Protein AF-A0A2R6DWE6-F1 (afdb_monomer)

Nearest PDB structures (foldseek):
  7tys-assembly1_A  TM=3.799E-01  e=8.913E-01  Rattus norvegicus
  7u6y-assembly1_A  TM=3.172E-01  e=3.940E+00  Rattus norvegicus

Structure (mmCIF, N/CA/C/O backbone):
data_AF-A0A2R6DWE6-F1
#
_entry.id   AF-A0A2R6DWE6-F1
#
loop_
_atom_site.group_PDB
_atom_site.id
_atom_site.type_symbol
_atom_site.label_atom_id
_atom_site.label_alt_id
_atom_site.label_comp_id
_atom_site.label_asym_id
_atom_site.label_entity_id
_atom_site.label_seq_id
_atom_site.pdbx_PDB_ins_code
_atom_site.Cartn_x
_atom_site.Cartn_y
_atom_site.Cartn_z
_atom_site.occupancy
_atom_site.B_iso_or_equiv
_atom_site.auth_seq_id
_atom_site.auth_comp_id
_atom_site.auth_asym_id
_atom_site.auth_atom_id
_atom_site.pdbx_PDB_model_num
ATOM 1 N N . THR A 1 1 ? -7.053 -36.042 -5.939 1.00 39.88 1 THR A N 1
ATOM 2 C CA . THR A 1 1 ? -6.320 -34.959 -5.260 1.00 39.88 1 THR A CA 1
ATOM 3 C C . THR A 1 1 ? -4.844 -35.159 -5.518 1.00 39.88 1 THR A C 1
ATOM 5 O O . THR A 1 1 ? -4.339 -36.199 -5.103 1.00 39.88 1 THR A O 1
ATOM 8 N N . PRO A 1 2 ? -4.164 -34.283 -6.272 1.00 34.22 2 PRO A N 1
ATOM 9 C CA . PRO A 1 2 ? -2.718 -34.375 -6.419 1.00 34.22 2 PRO A CA 1
ATOM 10 C C . PRO A 1 2 ? -2.081 -34.089 -5.057 1.00 34.22 2 PRO A C 1
ATOM 12 O O . PRO A 1 2 ? -2.400 -33.093 -4.412 1.00 34.22 2 PRO A O 1
ATOM 15 N N . THR A 1 3 ? -1.233 -34.997 -4.588 1.00 32.50 3 THR A N 1
ATOM 16 C CA . THR A 1 3 ? -0.433 -34.812 -3.377 1.00 32.50 3 THR A CA 1
ATOM 17 C C . THR A 1 3 ? 0.565 -33.682 -3.618 1.00 32.50 3 THR A C 1
ATOM 19 O O . THR A 1 3 ? 1.371 -33.773 -4.543 1.00 32.50 3 THR A O 1
ATOM 22 N N . ALA A 1 4 ? 0.510 -32.628 -2.798 1.00 37.56 4 ALA A N 1
ATOM 23 C CA . ALA A 1 4 ? 1.496 -31.554 -2.817 1.00 37.56 4 ALA A CA 1
ATOM 24 C C . ALA A 1 4 ? 2.905 -32.143 -2.638 1.00 37.56 4 ALA A C 1
ATOM 26 O O . ALA A 1 4 ? 3.153 -32.922 -1.714 1.00 37.56 4 ALA A O 1
ATOM 27 N N . ALA A 1 5 ? 3.816 -31.806 -3.551 1.00 39.75 5 ALA A N 1
ATOM 28 C CA . ALA A 1 5 ? 5.214 -32.193 -3.433 1.00 39.75 5 ALA A CA 1
ATOM 29 C C . ALA A 1 5 ? 5.822 -31.576 -2.153 1.00 39.75 5 ALA A C 1
ATOM 31 O O . ALA A 1 5 ? 5.451 -30.455 -1.799 1.00 39.75 5 ALA A O 1
ATOM 32 N N . PRO A 1 6 ? 6.751 -32.262 -1.460 1.00 41.19 6 PRO A N 1
ATOM 33 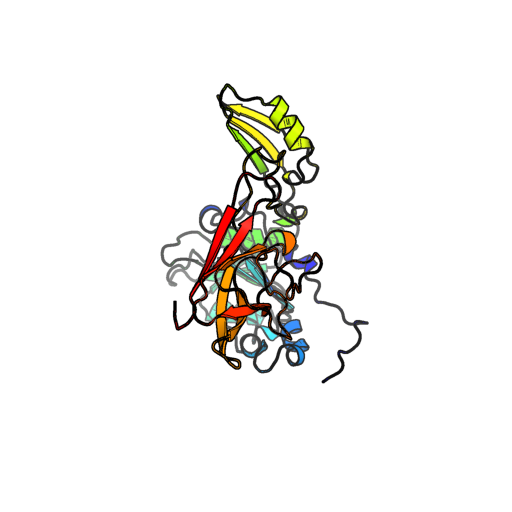C CA . PRO A 1 6 ? 7.335 -31.743 -0.228 1.00 41.19 6 PRO A CA 1
ATOM 34 C C . PRO A 1 6 ? 8.093 -30.427 -0.481 1.00 41.19 6 PRO A C 1
ATOM 36 O O . PRO A 1 6 ? 8.739 -30.295 -1.528 1.00 41.19 6 PRO A O 1
ATOM 39 N N . PRO A 1 7 ? 8.069 -29.476 0.470 1.00 43.78 7 PRO A N 1
ATOM 40 C CA . PRO A 1 7 ? 8.853 -28.253 0.398 1.00 43.78 7 PRO A CA 1
ATOM 41 C C . PRO A 1 7 ? 10.313 -28.591 0.723 1.00 43.78 7 PRO A C 1
ATOM 43 O O . PRO A 1 7 ? 10.716 -28.651 1.880 1.00 43.78 7 PRO A O 1
ATOM 46 N N . GLY A 1 8 ? 11.104 -28.879 -0.302 1.00 45.34 8 GLY A N 1
ATOM 47 C CA . GLY A 1 8 ? 12.536 -29.118 -0.161 1.00 45.34 8 GLY A CA 1
ATOM 48 C C . GLY A 1 8 ? 13.227 -29.031 -1.515 1.00 45.34 8 GLY A C 1
ATOM 49 O O . GLY A 1 8 ? 12.831 -29.725 -2.447 1.00 45.34 8 GLY A O 1
ATOM 50 N N . ASP A 1 9 ? 14.238 -28.166 -1.598 1.00 43.12 9 ASP A N 1
ATOM 51 C CA . ASP A 1 9 ? 15.227 -28.019 -2.681 1.00 43.12 9 ASP A CA 1
ATOM 52 C C . ASP A 1 9 ? 14.868 -27.222 -3.948 1.00 43.12 9 ASP A C 1
ATOM 54 O O . ASP A 1 9 ? 15.446 -27.472 -5.006 1.00 43.12 9 ASP A O 1
ATOM 58 N N . ARG A 1 10 ? 14.002 -26.200 -3.890 1.00 49.66 10 ARG A N 1
ATOM 59 C CA . ARG A 1 10 ? 13.892 -25.241 -5.015 1.00 49.66 10 ARG A CA 1
ATOM 60 C C . ARG A 1 10 ? 14.090 -23.801 -4.545 1.00 49.66 10 ARG A C 1
ATOM 62 O O . ARG A 1 10 ? 13.408 -23.415 -3.596 1.00 49.66 10 ARG A O 1
ATOM 69 N N . PRO A 1 11 ? 14.997 -23.013 -5.159 1.00 45.50 11 PRO A N 1
ATOM 70 C CA . PRO A 1 11 ? 15.186 -21.625 -4.766 1.00 45.50 11 PRO A CA 1
ATOM 71 C C . PRO A 1 11 ? 13.893 -20.855 -5.053 1.00 45.50 11 PRO A C 1
ATOM 73 O O . PRO A 1 11 ? 13.463 -20.737 -6.201 1.00 45.50 11 PRO A O 1
ATOM 76 N N . ALA A 1 12 ? 13.242 -20.367 -3.999 1.00 53.69 12 ALA A N 1
ATOM 77 C CA . ALA A 1 12 ? 12.253 -19.308 -4.135 1.00 53.69 12 ALA A CA 1
ATOM 78 C C . ALA A 1 12 ? 12.929 -18.116 -4.830 1.00 53.69 12 ALA A C 1
ATOM 80 O O . ALA A 1 12 ? 14.111 -17.866 -4.578 1.00 53.69 12 ALA A O 1
ATOM 81 N N . THR A 1 13 ? 12.217 -17.401 -5.705 1.00 56.28 13 THR A N 1
ATOM 82 C CA . THR A 1 13 ? 12.712 -16.108 -6.178 1.00 56.28 13 THR A CA 1
ATOM 83 C C . THR A 1 13 ? 12.882 -15.269 -4.934 1.00 56.28 13 THR A C 1
ATOM 85 O O . THR A 1 13 ? 11.936 -15.091 -4.163 1.00 56.28 13 THR A O 1
ATOM 88 N N . ASP A 1 14 ? 14.110 -14.827 -4.706 1.00 59.41 14 ASP A N 1
ATOM 89 C CA . ASP A 1 14 ? 14.437 -14.030 -3.547 1.00 59.41 14 ASP A CA 1
ATOM 90 C C . ASP A 1 14 ? 13.765 -12.662 -3.687 1.00 59.41 14 ASP A C 1
ATOM 92 O O . ASP A 1 14 ? 14.285 -11.748 -4.330 1.00 59.41 14 ASP A O 1
ATOM 96 N N . LEU A 1 15 ? 12.569 -12.541 -3.103 1.00 59.97 15 LEU A N 1
ATOM 97 C CA . LEU A 1 15 ? 11.824 -11.291 -3.100 1.00 59.97 15 LEU A CA 1
ATOM 98 C C . LEU A 1 15 ? 12.484 -10.213 -2.219 1.00 59.97 15 LEU A C 1
ATOM 100 O O . LEU A 1 15 ? 12.084 -9.050 -2.274 1.00 59.97 15 LEU A O 1
ATOM 104 N N . SER A 1 16 ? 13.510 -10.552 -1.427 1.00 60.88 16 SER A N 1
ATOM 105 C CA . SER A 1 16 ? 14.158 -9.594 -0.523 1.00 60.88 16 SER A CA 1
ATOM 106 C C . SER A 1 16 ? 14.918 -8.491 -1.273 1.00 60.88 16 SER A C 1
ATOM 108 O O . SER A 1 16 ? 14.913 -7.334 -0.840 1.00 60.88 16 SER A O 1
ATOM 110 N N . GLY A 1 17 ? 15.461 -8.800 -2.459 1.00 70.75 17 GLY A N 1
ATOM 111 C CA . GLY A 1 17 ? 16.183 -7.850 -3.316 1.00 70.75 17 GLY A CA 1
ATOM 112 C C . GLY A 1 17 ? 15.304 -6.793 -4.001 1.00 70.75 17 GLY A C 1
ATOM 113 O O . GLY A 1 17 ? 15.817 -5.851 -4.602 1.00 70.75 17 GLY A O 1
ATOM 114 N N . PHE A 1 18 ? 13.975 -6.903 -3.909 1.00 80.62 18 PHE A N 1
ATOM 115 C CA . PHE A 1 18 ? 13.036 -6.004 -4.591 1.00 80.62 18 PHE A CA 1
ATOM 116 C C . PHE A 1 18 ? 13.046 -4.609 -3.966 1.00 80.62 18 PHE A C 1
ATOM 118 O O . PHE A 1 18 ? 12.917 -3.605 -4.666 1.00 80.62 18 PHE A O 1
ATOM 125 N N . SER A 1 19 ? 13.251 -4.549 -2.647 1.00 84.00 19 SER A N 1
ATOM 126 C CA . SER A 1 19 ? 13.372 -3.295 -1.900 1.00 84.00 19 SER A CA 1
ATOM 127 C C . SER A 1 19 ? 14.571 -2.451 -2.348 1.00 84.00 19 SER A C 1
ATOM 129 O O . SER A 1 19 ? 14.539 -1.229 -2.212 1.00 84.00 19 SER A O 1
ATOM 131 N N . GLU A 1 20 ? 15.593 -3.070 -2.952 1.00 90.88 20 GLU A N 1
ATOM 132 C CA . GLU A 1 20 ? 16.772 -2.365 -3.457 1.00 90.88 20 GLU A CA 1
ATOM 133 C C . GLU A 1 20 ? 16.444 -1.414 -4.603 1.00 90.88 20 GLU A C 1
ATOM 135 O O . GLU A 1 20 ? 17.118 -0.404 -4.763 1.00 90.88 20 GLU A O 1
ATOM 140 N N . TRP A 1 21 ? 15.412 -1.717 -5.391 1.00 94.44 21 TRP A N 1
ATOM 141 C CA . TRP A 1 21 ? 14.968 -0.882 -6.506 1.00 94.44 21 TRP A CA 1
ATOM 142 C C . TRP A 1 21 ? 14.131 0.317 -6.079 1.00 94.44 21 TRP A C 1
ATOM 144 O O . TRP A 1 21 ? 13.892 1.211 -6.888 1.00 94.44 21 TRP A O 1
ATOM 154 N N . LEU A 1 22 ? 13.644 0.330 -4.840 1.00 93.56 22 LEU A N 1
ATOM 155 C CA . LEU A 1 22 ? 12.718 1.344 -4.363 1.00 93.56 22 LEU A CA 1
ATOM 156 C C . LEU A 1 22 ? 13.519 2.536 -3.821 1.00 93.56 22 LEU A C 1
ATOM 158 O O . LEU A 1 22 ? 14.119 2.408 -2.754 1.00 93.56 22 LEU A O 1
ATOM 162 N N . PRO A 1 23 ? 13.556 3.700 -4.496 1.00 94.94 23 PRO A N 1
ATOM 163 C CA . PRO A 1 23 ? 14.207 4.890 -3.952 1.00 94.94 23 PRO A CA 1
ATOM 164 C C . PRO A 1 23 ? 13.432 5.454 -2.762 1.00 94.94 23 PRO A C 1
ATOM 166 O O . PRO A 1 23 ? 12.217 5.262 -2.663 1.00 94.94 23 PRO A O 1
ATOM 169 N N . ALA A 1 24 ? 14.097 6.211 -1.890 1.00 92.00 24 ALA A N 1
ATOM 170 C CA . ALA A 1 24 ? 13.409 6.979 -0.857 1.00 92.00 24 ALA A CA 1
ATOM 171 C C . ALA A 1 24 ? 12.272 7.836 -1.468 1.00 92.00 24 ALA A C 1
ATOM 173 O O . ALA A 1 24 ? 12.472 8.455 -2.519 1.00 92.00 24 ALA A O 1
ATOM 174 N N . PRO A 1 25 ? 11.086 7.931 -0.829 1.00 90.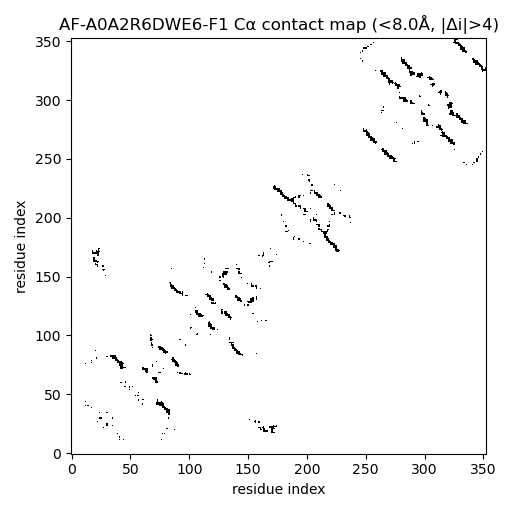25 25 PRO A N 1
ATOM 175 C CA . PRO A 1 25 ? 9.953 8.702 -1.354 1.00 90.25 25 PRO A CA 1
ATOM 176 C C . PRO A 1 25 ? 10.288 10.158 -1.706 1.00 90.25 25 PRO A C 1
ATOM 178 O O . PRO A 1 25 ? 9.743 10.709 -2.657 1.00 90.25 25 PRO A O 1
ATOM 181 N N . SER A 1 26 ? 11.210 10.769 -0.958 1.00 89.19 26 SER A N 1
ATOM 182 C CA . SER A 1 26 ? 11.694 12.139 -1.160 1.00 89.19 26 SER A CA 1
ATOM 183 C C . SER A 1 26 ? 12.508 12.333 -2.443 1.00 89.19 26 SER A C 1
ATOM 185 O O . SER A 1 26 ? 12.612 13.462 -2.917 1.00 89.19 26 SER A O 1
ATOM 187 N N . ALA A 1 27 ? 13.069 11.264 -3.014 1.00 92.44 27 ALA A N 1
ATOM 188 C CA . ALA A 1 27 ? 13.854 11.313 -4.247 1.00 92.44 27 ALA A CA 1
ATOM 189 C C . ALA A 1 27 ? 12.982 11.326 -5.516 1.00 92.44 27 ALA A C 1
ATOM 191 O O . ALA A 1 27 ? 13.499 11.513 -6.615 1.00 92.44 27 ALA A O 1
ATOM 192 N N . VAL A 1 28 ? 11.665 11.132 -5.386 1.00 91.06 28 VAL A N 1
ATOM 193 C CA . VAL A 1 28 ? 10.735 11.046 -6.516 1.00 91.06 28 VAL A CA 1
ATOM 194 C C . VAL A 1 28 ? 9.732 12.196 -6.444 1.00 91.06 28 VAL A C 1
ATOM 196 O O . VAL A 1 28 ? 8.800 12.194 -5.645 1.00 91.06 28 VAL A O 1
ATOM 199 N N . GLU A 1 29 ? 9.904 13.188 -7.316 1.00 88.38 29 GLU A N 1
ATOM 200 C CA . GLU A 1 29 ? 9.225 14.491 -7.213 1.00 88.38 29 GLU A CA 1
ATOM 201 C C . GLU A 1 29 ? 7.689 14.450 -7.296 1.00 88.38 29 GLU A C 1
ATOM 203 O O . GLU A 1 29 ? 7.022 15.341 -6.780 1.00 88.38 29 GLU A O 1
ATOM 208 N N . PHE A 1 30 ? 7.117 13.414 -7.913 1.00 85.06 30 PHE A N 1
ATOM 209 C CA . PHE A 1 30 ? 5.667 13.252 -8.077 1.00 85.06 30 PHE A CA 1
ATOM 210 C C . PHE A 1 30 ? 5.009 12.421 -6.965 1.00 85.06 30 PHE A C 1
ATOM 212 O O . PHE A 1 30 ? 3.784 12.285 -6.930 1.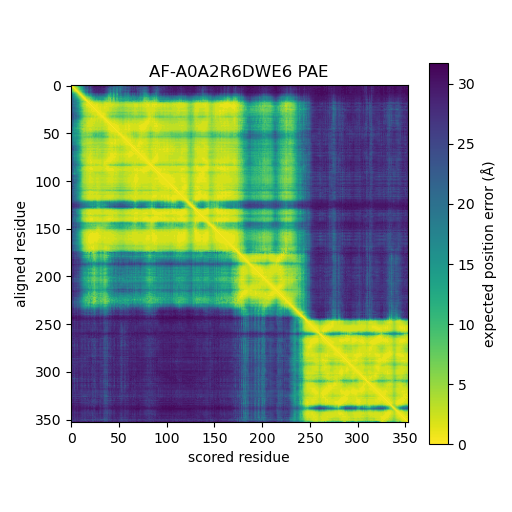00 85.06 30 PHE A O 1
ATOM 219 N N . VAL A 1 31 ? 5.788 11.862 -6.036 1.00 87.12 31 VAL A N 1
ATOM 220 C CA . VAL A 1 31 ? 5.256 11.089 -4.902 1.00 87.12 31 VAL A CA 1
ATOM 221 C C . VAL A 1 31 ? 4.358 11.908 -3.971 1.00 87.12 31 VAL A C 1
ATOM 223 O O . VAL A 1 31 ? 3.342 11.356 -3.553 1.00 87.12 31 VAL A O 1
ATOM 226 N N . PRO A 1 32 ? 4.634 13.191 -3.654 1.00 83.69 32 PRO A N 1
ATOM 227 C CA . PRO A 1 32 ? 3.741 13.984 -2.807 1.00 83.69 32 PRO A CA 1
ATOM 228 C C . PRO A 1 32 ? 2.294 14.053 -3.318 1.00 83.69 32 PRO A C 1
ATOM 230 O O . PRO A 1 32 ? 1.371 14.141 -2.515 1.00 83.69 32 PRO A O 1
ATOM 233 N N . GLU A 1 33 ? 2.091 13.980 -4.636 1.00 77.19 33 GLU A N 1
ATOM 234 C CA . GLU A 1 33 ? 0.763 14.014 -5.261 1.00 77.19 33 GLU A CA 1
ATOM 235 C C . GLU A 1 33 ? 0.167 12.613 -5.477 1.00 77.19 33 GLU A C 1
ATOM 237 O O . GLU A 1 33 ? -1.046 12.429 -5.400 1.00 77.19 33 GLU A O 1
ATOM 242 N N . THR A 1 34 ? 1.008 11.615 -5.759 1.00 73.94 34 THR A N 1
ATOM 243 C CA . THR A 1 34 ? 0.566 10.278 -6.208 1.00 73.94 34 THR A CA 1
ATOM 244 C C . THR A 1 34 ? 0.605 9.202 -5.119 1.00 73.94 34 THR A C 1
ATOM 246 O O . THR A 1 34 ? -0.041 8.158 -5.258 1.00 73.94 34 THR A O 1
ATOM 249 N N . GLY A 1 35 ? 1.320 9.453 -4.022 1.00 80.88 35 GLY A N 1
ATOM 250 C CA . GLY A 1 35 ? 1.619 8.477 -2.980 1.00 80.88 35 GLY A CA 1
ATOM 251 C C . GLY A 1 35 ? 2.681 7.451 -3.394 1.00 80.88 35 GLY A C 1
ATOM 252 O O . GLY A 1 35 ? 3.025 7.294 -4.565 1.00 80.88 35 GLY A O 1
ATOM 253 N N . TYR A 1 36 ? 3.194 6.713 -2.409 1.00 85.50 36 TYR A N 1
ATOM 254 C CA . TYR A 1 36 ? 4.220 5.686 -2.605 1.00 85.50 36 TYR A CA 1
ATOM 255 C C . TYR A 1 36 ? 3.623 4.290 -2.386 1.00 85.50 36 TYR A C 1
ATOM 257 O O . TYR A 1 36 ? 3.783 3.688 -1.331 1.00 85.50 36 TYR A O 1
ATOM 265 N N . ALA A 1 37 ? 2.874 3.798 -3.374 1.00 83.69 37 ALA A N 1
ATOM 266 C CA . ALA A 1 37 ? 2.377 2.419 -3.391 1.00 83.69 37 ALA A CA 1
ATOM 267 C C . ALA A 1 37 ? 3.317 1.542 -4.218 1.00 83.69 37 ALA A C 1
ATOM 269 O O . ALA A 1 37 ? 3.792 2.013 -5.254 1.00 83.69 37 ALA A O 1
ATOM 270 N N . SER A 1 38 ? 3.543 0.296 -3.802 1.00 87.19 38 SER A N 1
ATOM 271 C CA . SER A 1 38 ? 4.356 -0.685 -4.525 1.00 87.19 38 SER A CA 1
ATOM 272 C C . SER A 1 38 ? 3.647 -2.038 -4.658 1.00 87.19 38 SER A C 1
ATOM 274 O O . SER A 1 38 ? 2.833 -2.422 -3.822 1.00 87.19 38 SER A O 1
ATOM 276 N N . LEU A 1 39 ? 3.947 -2.747 -5.743 1.00 86.69 39 LEU A N 1
ATOM 277 C CA . LEU A 1 39 ? 3.557 -4.125 -6.019 1.00 86.69 39 LEU A CA 1
ATOM 278 C C . LEU A 1 39 ? 4.749 -4.816 -6.683 1.00 86.69 39 LEU A C 1
ATOM 280 O O . LEU A 1 39 ? 5.259 -4.324 -7.689 1.00 86.69 39 LEU A O 1
ATOM 284 N N . GLY A 1 40 ? 5.173 -5.949 -6.134 1.00 88.12 40 GLY A N 1
ATOM 285 C CA . GLY A 1 40 ? 6.186 -6.814 -6.728 1.00 88.12 40 GLY A CA 1
ATOM 286 C C . GLY A 1 40 ? 5.629 -8.209 -6.938 1.00 88.12 40 GLY A C 1
ATOM 287 O O . GLY A 1 40 ? 4.966 -8.749 -6.055 1.00 88.12 40 GLY A O 1
ATOM 288 N N . ILE A 1 41 ? 5.893 -8.782 -8.105 1.00 88.62 41 ILE A N 1
ATOM 289 C CA . ILE A 1 41 ? 5.590 -10.178 -8.419 1.00 88.62 41 ILE A CA 1
ATOM 290 C C . ILE A 1 41 ? 6.820 -10.840 -9.047 1.00 88.62 41 ILE A C 1
ATOM 292 O O . ILE A 1 41 ? 7.703 -10.155 -9.567 1.00 88.62 41 ILE A O 1
ATOM 296 N N . ALA A 1 42 ? 6.853 -12.173 -9.025 1.00 91.12 42 ALA A N 1
ATOM 297 C CA . ALA A 1 42 ? 7.835 -12.994 -9.732 1.00 91.12 42 ALA A CA 1
ATOM 298 C C . ALA A 1 42 ? 7.129 -13.779 -10.856 1.00 91.12 42 ALA A C 1
ATOM 300 O O . ALA A 1 42 ? 6.734 -14.929 -10.635 1.00 91.12 42 ALA A O 1
ATOM 301 N N . PRO A 1 43 ? 6.893 -13.166 -12.034 1.00 91.50 43 PRO A N 1
ATOM 302 C CA . PRO A 1 43 ? 6.065 -13.758 -13.084 1.00 91.50 43 PRO A CA 1
ATOM 303 C C . PRO A 1 43 ? 6.537 -15.138 -13.541 1.00 91.50 43 PRO A C 1
ATOM 305 O O . PRO A 1 43 ? 5.719 -16.054 -13.606 1.00 91.50 43 PRO A O 1
ATOM 308 N N . ALA A 1 44 ? 7.843 -15.312 -13.776 1.00 90.81 44 ALA A N 1
ATOM 309 C CA . ALA A 1 44 ? 8.422 -16.593 -14.175 1.00 90.81 44 ALA A CA 1
ATOM 310 C C . ALA A 1 44 ? 8.072 -17.718 -13.188 1.00 90.81 44 ALA A C 1
ATOM 312 O O . ALA A 1 44 ? 7.684 -18.813 -13.594 1.00 90.81 44 ALA A O 1
ATOM 313 N N . GLN A 1 45 ? 8.118 -17.438 -11.880 1.00 88.06 45 GLN A N 1
ATOM 314 C CA . GLN A 1 45 ? 7.743 -18.420 -10.860 1.00 88.06 45 GLN A CA 1
ATOM 315 C C . GLN A 1 45 ? 6.242 -18.659 -10.776 1.00 88.06 45 GLN A C 1
ATOM 317 O O . GLN A 1 45 ? 5.826 -19.796 -10.562 1.00 88.06 45 GLN A O 1
ATOM 322 N N . LEU A 1 46 ? 5.419 -17.623 -10.950 1.00 89.56 46 LEU A N 1
ATOM 323 C CA . LEU A 1 46 ? 3.966 -17.794 -11.007 1.00 89.56 46 LEU A CA 1
ATOM 324 C C . LEU A 1 46 ? 3.575 -18.707 -12.174 1.00 89.56 46 LEU A C 1
ATOM 326 O O . LEU A 1 46 ? 2.752 -19.600 -11.991 1.00 89.56 46 LEU A O 1
ATOM 330 N N . VAL A 1 47 ? 4.211 -18.535 -13.336 1.00 90.12 47 VAL A N 1
ATOM 331 C CA . VAL A 1 47 ? 4.001 -19.378 -14.522 1.00 90.12 47 VAL A CA 1
ATOM 332 C C . VAL A 1 47 ? 4.532 -20.795 -14.304 1.00 90.12 47 VAL A C 1
ATOM 334 O O . VAL A 1 47 ? 3.800 -21.745 -14.570 1.00 90.12 47 VAL A O 1
ATOM 337 N N . GLU A 1 48 ? 5.733 -20.965 -13.736 1.00 88.88 48 GLU A N 1
ATOM 338 C CA . GLU A 1 48 ? 6.275 -22.286 -13.353 1.00 88.88 48 GLU A CA 1
ATOM 339 C C . GLU A 1 48 ? 5.321 -23.044 -12.409 1.00 88.88 48 GLU A C 1
ATOM 341 O O . GLU A 1 48 ? 5.230 -24.271 -12.443 1.00 88.88 48 GLU A O 1
ATOM 346 N N . ARG A 1 49 ? 4.594 -22.314 -11.555 1.00 85.50 49 ARG A N 1
ATOM 347 C CA . ARG A 1 49 ? 3.634 -22.854 -10.581 1.00 85.50 49 ARG A CA 1
ATOM 348 C C . ARG A 1 49 ? 2.187 -22.841 -11.078 1.00 85.50 49 ARG A C 1
ATOM 350 O O . ARG A 1 49 ? 1.300 -23.165 -10.290 1.00 85.50 49 ARG A O 1
ATOM 357 N N . GLY A 1 50 ? 1.943 -22.504 -12.346 1.00 85.75 50 GLY A N 1
ATOM 358 C CA . GLY A 1 50 ? 0.603 -22.260 -12.891 1.00 85.75 50 GLY A CA 1
ATOM 359 C C . GLY A 1 50 ? -0.387 -23.400 -12.642 1.00 85.75 50 GLY A C 1
ATOM 360 O O . GLY A 1 50 ? -1.519 -23.143 -12.242 1.00 85.75 50 GLY A O 1
ATOM 361 N N . ASP A 1 51 ? 0.066 -24.653 -12.741 1.00 85.94 51 ASP A N 1
ATOM 362 C CA . ASP A 1 51 ? -0.764 -25.845 -12.501 1.00 85.94 51 ASP A CA 1
ATOM 363 C C . ASP A 1 51 ? -1.386 -25.891 -11.091 1.00 85.94 51 ASP A C 1
ATOM 365 O O . ASP A 1 51 ? -2.436 -26.498 -10.886 1.00 85.94 51 ASP A O 1
ATOM 369 N N . ALA A 1 52 ? -0.747 -25.260 -10.101 1.00 86.94 52 ALA A N 1
ATOM 370 C CA . ALA A 1 52 ? -1.247 -25.193 -8.728 1.00 86.94 52 ALA A CA 1
ATOM 371 C C . ALA A 1 52 ? -2.231 -24.032 -8.494 1.00 86.94 52 ALA A C 1
ATOM 373 O O . ALA A 1 52 ? -2.904 -24.010 -7.465 1.00 86.94 52 ALA A O 1
ATOM 374 N N . LEU A 1 53 ? -2.305 -23.071 -9.420 1.00 84.88 53 LEU A N 1
ATOM 375 C CA . LEU A 1 53 ? -3.117 -21.854 -9.307 1.00 84.88 53 LEU A CA 1
ATOM 376 C C . LEU A 1 53 ? -4.488 -21.983 -9.992 1.00 84.88 53 LEU A C 1
ATOM 378 O O . LEU A 1 53 ? -5.363 -21.148 -9.768 1.00 84.88 53 LEU A O 1
ATOM 382 N N . GLY A 1 54 ? -4.687 -23.043 -10.779 1.00 84.81 54 GLY A N 1
ATOM 383 C CA . GLY A 1 54 ? -5.908 -23.304 -11.539 1.00 84.81 54 GLY A CA 1
ATOM 384 C C . GLY A 1 54 ? -5.836 -22.821 -12.989 1.00 84.81 54 GLY A C 1
ATOM 385 O O . GLY A 1 54 ? -5.009 -21.982 -13.354 1.00 84.81 54 GLY A O 1
ATOM 386 N N . ASP A 1 55 ? -6.717 -23.373 -13.826 1.00 89.25 55 ASP A N 1
ATOM 387 C CA . ASP A 1 55 ? -6.750 -23.094 -15.263 1.00 89.25 55 ASP A CA 1
ATOM 388 C C . ASP A 1 55 ? -6.912 -21.590 -15.542 1.00 89.25 55 ASP A C 1
ATOM 390 O O . ASP A 1 55 ? -7.814 -20.931 -15.023 1.00 89.25 55 ASP A O 1
ATOM 394 N N . GLY A 1 56 ? -6.035 -21.046 -16.388 1.00 88.31 56 GLY A N 1
ATOM 395 C CA . GLY A 1 56 ? -6.071 -19.648 -16.824 1.00 88.31 56 GLY A CA 1
ATOM 396 C C . GLY A 1 56 ? -5.463 -18.632 -15.851 1.00 88.31 56 GLY A C 1
ATOM 397 O O . GLY A 1 56 ? -5.376 -17.449 -16.185 1.00 88.31 56 GLY A O 1
ATOM 398 N N . ALA A 1 57 ? -5.003 -19.056 -14.667 1.00 88.94 57 ALA A N 1
ATOM 399 C CA . ALA A 1 57 ? -4.476 -18.152 -13.640 1.00 88.94 57 ALA A CA 1
ATOM 400 C C . ALA A 1 57 ? -3.240 -17.348 -14.092 1.00 88.94 57 ALA A C 1
ATOM 402 O O . ALA A 1 57 ? -3.005 -16.243 -13.602 1.00 88.94 57 ALA A O 1
ATOM 403 N N . THR A 1 58 ? -2.461 -17.877 -15.038 1.00 93.12 58 THR A N 1
ATOM 404 C CA . THR A 1 58 ? -1.214 -17.270 -15.532 1.00 93.12 58 THR A CA 1
ATOM 405 C C . THR A 1 58 ? -1.307 -16.773 -16.976 1.00 93.12 58 THR A C 1
ATOM 407 O O . THR A 1 58 ? -0.327 -16.251 -17.505 1.00 93.12 58 THR A O 1
ATOM 410 N N . ASP A 1 59 ? -2.484 -16.852 -17.606 1.00 93.31 59 ASP A N 1
ATOM 411 C CA . ASP A 1 59 ? -2.689 -16.483 -19.014 1.00 93.31 59 ASP A CA 1
ATOM 412 C C . ASP A 1 59 ? -2.313 -15.032 -19.319 1.00 93.31 59 ASP A C 1
ATOM 414 O O . ASP A 1 59 ? -1.923 -14.698 -20.432 1.00 93.31 59 ASP A O 1
ATOM 418 N N . SER A 1 60 ? -2.479 -14.129 -18.353 1.00 91.31 60 SER A N 1
ATOM 419 C CA . SER A 1 60 ? -2.090 -12.728 -18.524 1.00 91.31 60 SER A CA 1
ATOM 420 C C . SER A 1 60 ? -0.574 -12.541 -18.575 1.00 91.31 60 SER A C 1
ATOM 422 O O . SER A 1 60 ? -0.120 -11.584 -19.194 1.00 91.31 60 SER A O 1
ATOM 424 N N . LEU A 1 61 ? 0.195 -13.436 -17.950 1.00 93.81 61 LEU A N 1
ATOM 425 C CA . LEU A 1 61 ? 1.654 -13.362 -17.875 1.00 93.81 61 LEU A CA 1
ATOM 426 C C . LEU A 1 61 ? 2.326 -13.952 -19.118 1.00 93.81 61 LEU A C 1
ATOM 428 O O . LEU A 1 61 ? 3.420 -13.533 -19.473 1.00 93.81 61 LEU A O 1
ATOM 432 N N . THR A 1 62 ? 1.669 -14.899 -19.787 1.00 93.81 62 THR A N 1
ATOM 433 C CA . THR A 1 62 ? 2.187 -15.604 -20.973 1.00 93.81 62 THR A CA 1
ATOM 434 C C . THR A 1 62 ? 1.779 -14.955 -22.297 1.00 93.81 62 THR A C 1
ATOM 436 O O . THR A 1 62 ? 2.149 -15.436 -23.367 1.00 93.81 62 THR A O 1
ATOM 439 N N . ARG A 1 63 ? 1.001 -13.868 -22.250 1.00 94.62 63 ARG A N 1
ATOM 440 C CA . ARG A 1 63 ? 0.685 -13.052 -23.428 1.00 94.62 63 ARG A CA 1
ATOM 441 C C . ARG A 1 63 ? 1.830 -12.101 -23.748 1.00 94.62 63 ARG A C 1
ATOM 443 O O . ARG A 1 63 ? 2.552 -11.667 -22.852 1.00 94.62 63 ARG A O 1
ATOM 450 N N . GLU A 1 64 ? 1.917 -11.751 -25.029 1.00 95.19 64 GLU A N 1
ATOM 451 C CA . GLU A 1 64 ? 2.838 -10.736 -25.535 1.00 95.19 64 GLU A CA 1
ATOM 452 C C . GLU A 1 64 ? 2.683 -9.432 -24.743 1.00 95.19 64 GLU A C 1
ATOM 454 O O . GLU A 1 64 ? 1.560 -8.963 -24.503 1.00 95.19 64 GLU A O 1
ATOM 459 N N . THR A 1 65 ? 3.807 -8.870 -24.306 1.00 92.94 65 THR A N 1
ATOM 460 C CA . THR A 1 65 ? 3.840 -7.623 -23.539 1.00 92.94 65 THR A CA 1
ATOM 461 C C . THR A 1 65 ? 4.349 -6.466 -24.391 1.00 92.94 65 THR A C 1
ATOM 463 O O . THR A 1 65 ? 5.067 -6.642 -25.363 1.00 92.94 65 THR A O 1
ATOM 466 N N . ALA A 1 66 ? 3.981 -5.242 -24.014 1.00 89.75 66 ALA A N 1
ATOM 467 C CA . ALA A 1 66 ? 4.457 -4.024 -24.672 1.00 89.75 66 ALA A CA 1
ATOM 468 C C . ALA A 1 66 ? 5.772 -3.496 -24.063 1.00 89.75 66 ALA A C 1
ATOM 470 O O . ALA A 1 66 ? 6.082 -2.312 -24.202 1.00 89.75 66 ALA A O 1
ATOM 471 N N . VAL A 1 67 ? 6.483 -4.331 -23.301 1.00 92.62 67 VAL A N 1
ATOM 472 C CA . VAL A 1 67 ? 7.742 -3.973 -22.643 1.00 92.62 67 VAL A CA 1
ATOM 473 C C . VAL A 1 67 ? 8.881 -4.349 -23.589 1.00 92.62 67 VAL A C 1
ATOM 475 O O . VAL A 1 67 ? 9.055 -5.538 -23.831 1.00 92.62 67 VAL A O 1
ATOM 478 N N . PRO A 1 68 ? 9.652 -3.378 -24.107 1.00 94.25 68 PRO A N 1
ATOM 479 C CA . PRO A 1 68 ? 10.751 -3.668 -25.022 1.00 94.25 68 PRO A CA 1
ATOM 480 C C . PRO A 1 68 ? 11.745 -4.673 -24.441 1.00 94.25 68 PRO A C 1
ATOM 482 O O . PRO A 1 68 ? 12.070 -4.589 -23.259 1.00 94.25 68 PRO A O 1
ATOM 485 N N . GLY A 1 69 ? 12.237 -5.594 -25.260 1.00 92.69 69 GLY A N 1
ATOM 486 C CA . GLY A 1 69 ? 13.185 -6.641 -24.884 1.00 92.69 69 GLY A CA 1
ATOM 487 C C . GLY A 1 69 ? 12.580 -7.817 -24.121 1.00 92.69 69 GLY A C 1
ATOM 488 O O . GLY A 1 69 ? 13.317 -8.730 -23.767 1.00 92.69 69 GLY A O 1
ATOM 489 N N . ILE A 1 70 ? 11.275 -7.811 -23.841 1.00 94.62 70 ILE A N 1
ATOM 490 C CA . ILE A 1 70 ? 10.594 -8.880 -23.109 1.00 94.62 70 ILE A CA 1
ATOM 491 C C . ILE A 1 70 ? 9.428 -9.376 -23.963 1.00 94.62 70 ILE A C 1
ATOM 493 O O . ILE A 1 70 ? 8.471 -8.639 -24.180 1.00 94.62 70 ILE A O 1
ATOM 497 N N . ASP A 1 71 ? 9.481 -10.636 -24.399 1.00 91.38 71 ASP A N 1
ATOM 498 C CA . ASP A 1 71 ? 8.425 -11.230 -25.228 1.00 91.38 71 ASP A CA 1
ATOM 499 C C . ASP A 1 71 ? 7.124 -11.376 -24.428 1.00 91.38 71 ASP A C 1
ATOM 501 O O . ASP A 1 71 ? 6.052 -10.927 -24.841 1.00 91.38 71 ASP A O 1
ATOM 505 N N . THR A 1 72 ? 7.210 -11.971 -23.238 1.00 94.62 72 THR A N 1
ATOM 506 C CA . THR A 1 72 ? 6.083 -12.154 -22.322 1.00 94.62 72 THR A CA 1
ATOM 507 C C . THR A 1 72 ? 6.492 -11.805 -20.899 1.00 94.62 72 THR A C 1
ATOM 509 O O . THR A 1 72 ? 7.653 -11.925 -20.516 1.00 94.62 72 THR A O 1
ATOM 512 N N . LEU A 1 73 ? 5.540 -11.412 -20.047 1.00 93.19 73 LEU A N 1
ATOM 513 C CA . LEU A 1 73 ? 5.883 -11.164 -18.642 1.00 93.19 73 LEU A CA 1
ATOM 514 C C . LEU A 1 73 ? 6.430 -12.418 -17.951 1.00 93.19 73 LEU A C 1
ATOM 516 O O . LEU A 1 73 ? 7.182 -12.268 -16.998 1.00 93.19 73 LEU A O 1
ATOM 520 N N . ALA A 1 74 ? 6.103 -13.621 -18.432 1.00 93.38 74 ALA A N 1
ATOM 521 C CA . ALA A 1 74 ? 6.649 -14.887 -17.950 1.00 93.38 74 ALA A CA 1
ATOM 522 C C . ALA A 1 74 ? 8.183 -14.978 -18.046 1.00 93.38 74 ALA A C 1
ATOM 524 O O . ALA A 1 74 ? 8.778 -15.731 -17.279 1.00 93.38 74 ALA A O 1
ATOM 525 N N . ASP A 1 75 ? 8.812 -14.202 -18.930 1.00 92.12 75 ASP A N 1
ATOM 526 C CA . ASP A 1 75 ? 10.270 -14.166 -19.097 1.00 92.12 75 ASP A CA 1
ATOM 527 C C . ASP A 1 75 ? 10.961 -13.312 -18.017 1.00 92.12 75 ASP A C 1
ATOM 529 O O . ASP A 1 75 ? 12.172 -13.404 -17.808 1.00 92.12 75 ASP A O 1
ATOM 533 N N . ALA A 1 76 ? 10.192 -12.507 -17.274 1.00 93.19 76 ALA A N 1
ATOM 534 C CA . ALA A 1 76 ? 10.702 -11.698 -16.178 1.00 93.19 76 ALA A CA 1
ATOM 535 C C . ALA A 1 76 ? 10.774 -12.488 -14.861 1.00 93.19 76 ALA A C 1
ATOM 537 O O . ALA A 1 76 ? 9.787 -13.057 -14.377 1.00 93.19 76 ALA A O 1
ATOM 538 N N . THR A 1 77 ? 11.943 -12.454 -14.221 1.00 91.69 77 THR A N 1
ATOM 539 C CA . THR A 1 77 ? 12.148 -12.973 -12.860 1.00 91.69 77 THR A CA 1
ATOM 540 C C . THR A 1 77 ? 11.546 -12.039 -11.815 1.00 91.69 77 THR A C 1
ATOM 542 O O . THR A 1 77 ? 11.058 -12.504 -10.782 1.00 91.69 77 THR A O 1
ATOM 545 N N . VAL A 1 78 ? 11.524 -10.736 -12.111 1.00 91.69 78 VAL A N 1
ATOM 546 C CA . VAL A 1 78 ? 10.963 -9.672 -11.275 1.00 91.69 78 VAL A CA 1
ATOM 547 C C . VAL A 1 78 ? 10.126 -8.739 -12.137 1.00 91.69 78 VAL A C 1
ATOM 549 O O . VAL A 1 78 ? 10.610 -8.227 -13.141 1.00 91.69 78 VAL A O 1
ATOM 552 N N . ALA A 1 79 ? 8.896 -8.457 -11.707 1.00 92.75 79 ALA A N 1
ATOM 553 C CA . ALA A 1 79 ? 8.127 -7.320 -12.198 1.00 92.75 79 ALA A CA 1
ATOM 554 C C . ALA A 1 79 ? 7.662 -6.470 -11.013 1.00 92.75 79 ALA A C 1
ATOM 556 O O . ALA A 1 79 ? 6.927 -6.924 -10.133 1.00 92.75 79 ALA A O 1
ATOM 557 N N . LEU A 1 80 ? 8.114 -5.224 -11.001 1.00 92.88 80 LEU A N 1
ATOM 558 C CA . LEU A 1 80 ? 7.900 -4.245 -9.950 1.00 92.88 80 LEU A CA 1
ATOM 559 C C . LEU A 1 80 ? 7.118 -3.065 -10.503 1.00 92.88 80 LEU A C 1
ATOM 561 O O . LEU A 1 80 ? 7.432 -2.545 -11.569 1.00 92.88 80 LEU A O 1
ATOM 565 N N . ARG A 1 81 ? 6.138 -2.590 -9.741 1.00 91.38 81 ARG A N 1
ATOM 566 C CA . ARG A 1 81 ? 5.449 -1.325 -9.985 1.00 91.38 81 ARG A CA 1
ATOM 567 C C . ARG A 1 81 ? 5.432 -0.521 -8.706 1.00 91.38 81 ARG A C 1
ATOM 569 O O . ARG A 1 81 ? 5.000 -1.035 -7.682 1.00 91.38 81 ARG A O 1
ATOM 576 N N . PHE A 1 82 ? 5.852 0.735 -8.754 1.00 90.88 82 PHE A N 1
ATOM 577 C CA . PHE A 1 82 ? 5.832 1.595 -7.576 1.00 90.88 82 PHE A CA 1
ATOM 578 C C . PHE A 1 82 ? 5.678 3.074 -7.917 1.00 90.88 82 PHE A C 1
ATOM 580 O O . PHE A 1 82 ? 5.733 3.472 -9.083 1.00 90.88 82 PHE A O 1
ATOM 587 N N . ALA A 1 83 ? 5.387 3.885 -6.892 1.00 86.12 83 ALA A N 1
ATOM 588 C CA . ALA A 1 83 ? 5.079 5.314 -7.020 1.00 86.12 83 ALA A CA 1
ATOM 589 C C . ALA A 1 83 ? 4.026 5.600 -8.117 1.00 86.12 83 ALA A C 1
ATOM 591 O O . ALA A 1 83 ? 4.048 6.641 -8.767 1.00 86.12 83 ALA A O 1
ATOM 592 N N . ARG A 1 84 ? 3.146 4.616 -8.380 1.00 81.94 84 ARG A N 1
ATOM 593 C CA . ARG A 1 84 ? 2.120 4.543 -9.445 1.00 81.94 84 ARG A CA 1
ATOM 594 C C . ARG A 1 84 ? 2.598 4.663 -10.903 1.00 81.94 84 ARG A C 1
ATOM 596 O O . ARG A 1 84 ? 1.878 4.206 -11.795 1.00 81.94 84 ARG A O 1
ATOM 603 N N . SER A 1 85 ? 3.792 5.192 -11.141 1.00 87.25 85 SER A N 1
ATOM 604 C CA . SER A 1 85 ? 4.304 5.554 -12.468 1.00 87.25 85 SER A CA 1
ATOM 605 C C . SER A 1 85 ? 5.620 4.875 -12.844 1.00 87.25 85 SER A C 1
ATOM 607 O O . SER A 1 85 ? 5.989 4.918 -14.018 1.00 87.25 85 SER A O 1
ATOM 609 N N . ALA A 1 86 ? 6.317 4.253 -11.890 1.00 92.88 86 ALA A N 1
ATOM 610 C CA . ALA A 1 86 ? 7.560 3.531 -12.133 1.00 92.88 86 ALA A CA 1
ATOM 611 C C . ALA A 1 86 ? 7.301 2.026 -12.250 1.00 92.88 86 ALA A C 1
ATOM 613 O O . ALA A 1 86 ? 6.511 1.453 -11.494 1.00 92.88 86 ALA A O 1
ATOM 614 N N . GLN A 1 87 ? 7.969 1.403 -13.212 1.00 95.12 87 GLN A N 1
ATOM 615 C CA . GLN A 1 87 ? 7.980 -0.033 -13.445 1.00 95.12 87 GLN A CA 1
ATOM 616 C C . GLN A 1 87 ? 9.426 -0.498 -13.593 1.00 95.12 87 GLN A C 1
ATOM 618 O O . GLN A 1 87 ? 10.228 0.188 -14.227 1.00 95.12 87 GLN A O 1
ATOM 623 N N . VAL A 1 88 ? 9.751 -1.645 -13.007 1.00 96.81 88 VAL A N 1
ATOM 624 C CA . VAL A 1 88 ? 11.053 -2.298 -13.156 1.00 96.81 88 VAL A CA 1
ATOM 625 C C . VAL A 1 88 ? 10.831 -3.752 -13.527 1.00 96.81 88 VAL A C 1
ATOM 627 O O . VAL A 1 88 ? 9.994 -4.424 -12.925 1.00 96.81 88 VAL A O 1
ATOM 630 N N . TYR A 1 89 ? 11.601 -4.227 -14.494 1.00 95.81 89 TYR A N 1
ATOM 631 C CA . TYR A 1 89 ? 11.648 -5.626 -14.883 1.00 95.81 89 TYR A CA 1
ATOM 632 C C . TYR A 1 89 ? 13.077 -6.124 -14.740 1.00 95.81 89 TYR A C 1
ATOM 634 O O . TYR A 1 89 ? 13.990 -5.448 -15.206 1.00 95.81 89 TYR A O 1
ATOM 642 N N . GLU A 1 90 ? 13.270 -7.280 -14.111 1.00 95.19 90 GLU A N 1
ATOM 643 C CA . GLU A 1 90 ? 14.501 -8.061 -14.256 1.00 95.19 90 GLU A CA 1
ATOM 644 C C . GLU A 1 90 ? 14.174 -9.281 -15.114 1.00 95.19 90 GLU A C 1
ATOM 646 O O . GLU A 1 90 ? 13.198 -9.988 -14.845 1.00 95.19 90 GLU A O 1
ATOM 651 N N . ALA A 1 91 ? 14.945 -9.484 -16.176 1.00 93.44 91 ALA A N 1
ATOM 652 C CA . ALA A 1 91 ? 14.738 -10.534 -17.167 1.00 93.44 91 ALA A CA 1
ATOM 653 C C . ALA A 1 91 ? 16.061 -10.821 -17.891 1.00 93.44 91 ALA A C 1
ATOM 655 O O . ALA A 1 91 ? 16.949 -9.967 -17.927 1.00 93.44 91 ALA A O 1
ATOM 656 N N . ASP A 1 92 ? 16.183 -12.012 -18.471 1.00 93.06 92 ASP A N 1
ATOM 657 C CA . ASP A 1 92 ? 17.285 -12.339 -19.378 1.00 93.06 92 ASP A CA 1
ATOM 658 C C . ASP A 1 92 ? 16.883 -11.923 -20.798 1.00 93.06 92 ASP A C 1
ATOM 660 O O . ASP A 1 92 ? 16.011 -12.542 -21.406 1.00 93.06 92 ASP A O 1
ATOM 664 N N . PHE A 1 93 ? 17.461 -10.830 -21.296 1.00 94.69 93 PHE A N 1
ATOM 665 C CA . PHE A 1 93 ? 17.169 -10.285 -22.620 1.00 94.69 93 PHE A CA 1
ATOM 666 C C . PHE A 1 93 ? 18.431 -9.750 -23.292 1.00 94.69 93 PHE A C 1
ATOM 668 O O . PHE A 1 93 ? 19.412 -9.383 -22.643 1.00 94.69 93 PHE A O 1
ATOM 675 N N . ASP A 1 94 ? 18.396 -9.651 -24.620 1.00 96.38 94 ASP A N 1
ATOM 676 C CA . ASP A 1 94 ? 19.452 -8.977 -25.367 1.00 96.38 94 ASP A CA 1
ATOM 677 C C . ASP A 1 94 ? 19.270 -7.455 -25.292 1.00 96.38 94 ASP A C 1
ATOM 679 O O . ASP A 1 94 ? 18.312 -6.889 -25.824 1.00 96.38 94 ASP A O 1
ATOM 683 N N . ARG A 1 95 ? 20.211 -6.776 -24.631 1.00 96.56 95 ARG A N 1
ATOM 684 C CA . ARG A 1 95 ? 20.162 -5.323 -24.418 1.00 96.56 95 ARG A CA 1
ATOM 685 C C . ARG A 1 95 ? 20.044 -4.522 -25.713 1.00 96.56 95 ARG A C 1
ATOM 687 O O . ARG A 1 95 ? 19.296 -3.551 -25.747 1.00 96.56 95 ARG A O 1
ATOM 694 N N . ALA A 1 96 ? 20.765 -4.910 -26.765 1.00 96.44 96 ALA A N 1
ATOM 695 C CA . ALA A 1 96 ? 20.735 -4.185 -28.035 1.00 96.44 96 ALA A CA 1
ATOM 696 C C . ALA A 1 96 ? 19.361 -4.297 -28.714 1.00 96.44 96 ALA A C 1
ATOM 698 O O . ALA A 1 96 ? 18.872 -3.325 -29.289 1.00 96.44 96 ALA A O 1
ATOM 699 N N . THR A 1 97 ? 18.720 -5.459 -28.600 1.00 96.31 97 THR A N 1
ATOM 700 C CA . THR A 1 97 ? 17.347 -5.689 -29.059 1.00 96.31 97 THR A CA 1
ATOM 701 C C . THR A 1 97 ? 16.362 -4.824 -28.275 1.00 96.31 97 THR A C 1
ATOM 703 O O . THR A 1 97 ? 15.585 -4.095 -28.885 1.00 96.31 97 THR A O 1
ATOM 706 N N . ALA A 1 98 ? 16.457 -4.804 -26.941 1.00 96.81 98 ALA A N 1
ATOM 707 C CA . ALA A 1 98 ? 15.606 -3.956 -26.103 1.00 96.81 98 ALA A CA 1
ATOM 708 C C . ALA A 1 98 ? 15.754 -2.460 -26.442 1.00 96.81 98 ALA A C 1
ATOM 710 O O . ALA A 1 98 ? 14.760 -1.746 -26.572 1.00 96.81 98 ALA A O 1
ATOM 711 N N . GLU A 1 99 ? 16.989 -1.978 -26.619 1.00 96.88 99 GLU A N 1
ATOM 712 C CA . GLU A 1 99 ? 17.269 -0.598 -27.036 1.00 96.88 99 GLU A CA 1
ATOM 713 C C . GLU A 1 99 ? 16.668 -0.291 -28.422 1.00 96.88 99 GLU A C 1
ATOM 715 O O . GLU A 1 99 ? 16.013 0.739 -28.578 1.00 96.88 99 GLU A O 1
ATOM 720 N N . SER A 1 100 ? 16.803 -1.203 -29.394 1.00 96.50 100 SER A N 1
ATOM 721 C CA . SER A 1 100 ? 16.206 -1.063 -30.733 1.00 96.50 100 SER A CA 1
ATOM 722 C C . SER A 1 100 ? 14.677 -1.000 -30.692 1.00 96.50 100 SER A C 1
ATOM 724 O O . SER A 1 100 ? 14.070 -0.196 -31.393 1.00 96.50 100 SER A O 1
ATOM 726 N N . GLU A 1 101 ? 14.030 -1.814 -29.862 1.00 95.88 101 GLU A N 1
ATOM 727 C CA . GLU A 1 101 ? 12.570 -1.800 -29.726 1.00 95.88 101 GLU A CA 1
ATOM 728 C C . GLU A 1 101 ? 12.063 -0.518 -29.048 1.00 95.88 101 GLU A C 1
ATOM 730 O O . GLU A 1 101 ? 11.005 0.008 -29.401 1.00 95.88 101 GLU A O 1
ATOM 735 N N . PHE A 1 102 ? 12.829 0.054 -28.113 1.00 94.88 102 PHE A N 1
ATOM 736 C CA . PHE A 1 102 ? 12.547 1.399 -27.607 1.00 94.88 102 PHE A CA 1
ATOM 737 C C . PHE A 1 102 ? 12.631 2.450 -28.724 1.00 94.88 102 PHE A C 1
ATOM 739 O O . PHE A 1 102 ? 11.777 3.343 -28.780 1.00 94.88 102 PHE A O 1
ATOM 746 N N . GLU A 1 103 ? 13.616 2.352 -29.618 1.00 94.06 103 GLU A N 1
ATOM 747 C CA . GLU A 1 103 ? 13.734 3.242 -30.780 1.00 94.06 103 GLU A CA 1
ATOM 748 C C . GLU A 1 103 ? 12.532 3.128 -31.726 1.00 94.06 103 GLU A C 1
ATOM 750 O O . GLU A 1 103 ? 11.980 4.154 -32.137 1.00 94.06 103 GLU A O 1
ATOM 755 N N . ASP A 1 104 ? 12.046 1.912 -31.980 1.00 92.69 104 ASP A N 1
ATOM 756 C CA . ASP A 1 104 ? 10.831 1.668 -32.770 1.00 92.69 104 ASP A CA 1
ATOM 757 C C . ASP A 1 104 ? 9.577 2.295 -32.131 1.00 92.69 104 ASP A C 1
ATOM 759 O O . ASP A 1 104 ? 8.662 2.746 -32.829 1.00 92.69 104 ASP A O 1
ATOM 763 N N . LEU A 1 105 ? 9.550 2.410 -30.799 1.00 90.25 105 LEU A N 1
ATOM 764 C CA . LEU A 1 105 ? 8.512 3.124 -30.043 1.00 90.25 105 LEU A CA 1
ATOM 765 C C . LEU A 1 105 ? 8.717 4.649 -29.991 1.00 90.25 105 LEU A C 1
ATOM 767 O O . LEU A 1 105 ? 7.967 5.354 -29.305 1.00 90.25 105 LEU A O 1
ATOM 771 N N . GLY A 1 106 ? 9.712 5.174 -30.707 1.00 90.31 106 GLY A N 1
ATOM 772 C CA . GLY A 1 106 ? 10.017 6.599 -30.791 1.00 90.31 106 GLY A CA 1
ATOM 773 C C . GLY A 1 106 ? 10.829 7.135 -29.615 1.00 90.31 106 GLY A C 1
ATOM 774 O O . GLY A 1 106 ? 10.816 8.346 -29.380 1.00 90.31 106 GLY A O 1
ATOM 775 N N . PHE A 1 107 ? 11.509 6.272 -28.858 1.00 92.75 107 PHE A N 1
ATOM 776 C CA . PHE A 1 107 ? 12.521 6.692 -27.893 1.00 92.75 107 PHE A CA 1
ATOM 777 C C . PHE A 1 107 ? 13.880 6.843 -28.576 1.00 92.75 107 PHE A C 1
ATOM 779 O O . PHE A 1 107 ? 14.108 6.390 -29.691 1.00 92.75 107 PHE A O 1
ATOM 786 N N . SER A 1 108 ? 14.801 7.546 -27.934 1.00 92.88 108 SER A N 1
ATOM 787 C CA . SER A 1 108 ? 16.184 7.625 -28.392 1.00 92.88 108 SER A CA 1
ATOM 788 C C . SER A 1 108 ? 17.119 7.645 -27.190 1.00 92.88 108 SER A C 1
ATOM 790 O O . SER A 1 108 ? 16.759 8.233 -26.163 1.00 92.88 108 SER A O 1
ATOM 792 N N . PRO A 1 109 ? 18.307 7.028 -27.293 1.00 94.75 109 PRO A N 1
ATOM 793 C CA . PRO A 1 109 ? 19.316 7.107 -26.251 1.00 94.75 109 PRO A CA 1
ATOM 794 C C . PRO A 1 109 ? 19.791 8.551 -26.086 1.00 94.75 109 PRO A C 1
ATOM 796 O O . PRO A 1 109 ? 20.129 9.232 -27.055 1.00 94.75 109 PRO A O 1
ATOM 799 N N . VAL A 1 110 ? 19.808 9.022 -24.841 1.00 93.75 110 VAL A N 1
ATOM 800 C CA . VAL A 1 110 ? 20.207 10.395 -24.493 1.00 93.75 110 VAL A CA 1
ATOM 801 C C . VAL A 1 110 ? 21.400 10.453 -23.550 1.00 93.75 110 VAL A C 1
ATOM 803 O O . VAL A 1 110 ? 22.071 11.483 -23.505 1.00 93.75 110 VAL A O 1
ATOM 806 N N . ASP A 1 111 ? 21.669 9.384 -22.795 1.00 94.50 111 ASP A N 1
ATOM 807 C CA . ASP A 1 111 ? 22.804 9.314 -21.873 1.00 94.50 111 ASP A CA 1
ATOM 808 C C . ASP A 1 111 ? 23.126 7.871 -21.453 1.00 94.50 111 ASP A C 1
ATOM 810 O O . ASP A 1 111 ? 22.358 6.942 -21.707 1.00 94.50 111 ASP A O 1
ATOM 814 N N . THR A 1 112 ? 24.241 7.684 -20.753 1.00 97.12 112 THR A N 1
ATOM 815 C CA . THR A 1 112 ? 24.528 6.470 -19.982 1.00 97.12 112 THR A CA 1
ATOM 816 C C . THR A 1 112 ? 24.634 6.821 -18.503 1.00 97.12 112 THR A C 1
ATOM 818 O O . THR A 1 112 ? 25.454 7.647 -18.111 1.00 97.12 112 THR A O 1
ATOM 821 N N . TYR A 1 113 ? 23.856 6.147 -17.659 1.00 98.00 113 TYR A N 1
ATOM 822 C CA . TYR A 1 113 ? 23.843 6.364 -16.217 1.00 98.00 113 TYR A CA 1
ATOM 823 C C . TYR A 1 113 ? 24.097 5.054 -15.474 1.00 98.00 113 TYR A C 1
ATOM 825 O O . TYR A 1 113 ? 23.287 4.133 -15.515 1.00 98.00 113 TYR A O 1
ATOM 833 N N . ARG A 1 114 ? 25.252 4.953 -14.803 1.00 96.69 114 ARG A N 1
ATOM 834 C CA . ARG A 1 114 ? 25.631 3.809 -13.943 1.00 96.69 114 ARG A CA 1
ATOM 835 C C . ARG A 1 114 ? 25.450 2.428 -14.590 1.00 96.69 114 ARG A C 1
ATOM 837 O O . ARG A 1 114 ? 25.008 1.486 -13.943 1.00 96.69 114 ARG A O 1
ATOM 844 N N . GLY A 1 115 ? 25.812 2.314 -15.866 1.00 96.31 115 GLY A N 1
ATOM 845 C CA . GLY A 1 115 ? 25.702 1.068 -16.631 1.00 96.31 115 GLY A CA 1
ATOM 846 C C . GLY A 1 115 ? 24.390 0.907 -17.401 1.00 96.31 115 GLY A C 1
ATOM 847 O O . GLY A 1 115 ? 24.289 -0.012 -18.207 1.00 96.31 115 GLY A O 1
ATOM 848 N N . TYR A 1 116 ? 23.432 1.822 -17.242 1.00 98.44 116 TYR A N 1
ATOM 849 C CA . TYR A 1 116 ? 22.175 1.837 -17.989 1.00 98.44 116 TYR A CA 1
ATOM 850 C C . TYR A 1 116 ? 22.223 2.842 -19.136 1.00 98.44 116 TYR A C 1
ATOM 852 O O . TYR A 1 116 ? 22.750 3.941 -18.975 1.00 98.44 116 TYR A O 1
ATOM 860 N N . THR A 1 117 ? 21.628 2.498 -20.272 1.00 98.31 117 THR A N 1
ATOM 861 C CA . THR A 1 117 ? 21.348 3.447 -21.356 1.00 98.31 117 THR A CA 1
ATOM 862 C C . THR A 1 117 ? 20.044 4.156 -21.028 1.00 98.31 117 THR A C 1
ATOM 864 O O . THR A 1 117 ? 19.005 3.505 -20.941 1.00 98.31 117 THR A O 1
ATOM 867 N N . ILE A 1 118 ? 20.080 5.473 -20.829 1.00 97.62 118 ILE A N 1
ATOM 868 C CA . ILE A 1 118 ? 18.872 6.277 -20.623 1.00 97.62 118 ILE A CA 1
ATOM 869 C C . ILE A 1 118 ? 18.273 6.601 -21.984 1.00 97.62 118 ILE A C 1
ATOM 871 O O . ILE A 1 118 ? 18.951 7.167 -22.845 1.00 97.62 118 ILE A O 1
ATOM 875 N N . VAL A 1 119 ? 16.991 6.292 -22.152 1.00 95.44 119 VAL A N 1
ATOM 876 C CA . VAL A 1 119 ? 16.223 6.577 -23.363 1.00 95.44 119 VAL A CA 1
ATOM 877 C C . VAL A 1 119 ? 15.019 7.460 -23.034 1.00 95.44 119 VAL A C 1
ATOM 879 O O . VAL A 1 119 ? 14.338 7.275 -22.021 1.00 95.44 119 VAL A O 1
ATOM 882 N N . THR A 1 120 ? 14.727 8.431 -23.897 1.00 92.56 120 THR A N 1
ATOM 883 C CA . THR A 1 120 ? 13.556 9.317 -23.760 1.00 92.56 120 THR A CA 1
ATOM 884 C C . THR A 1 120 ? 12.808 9.437 -25.088 1.00 92.56 120 THR A C 1
ATOM 886 O O . THR A 1 120 ? 13.444 9.318 -26.135 1.00 92.56 120 THR A O 1
ATOM 889 N N . PRO A 1 121 ? 11.490 9.703 -25.091 1.00 88.69 121 PRO A N 1
ATOM 890 C CA . PRO A 1 121 ? 10.738 9.885 -26.328 1.00 88.69 121 PRO A CA 1
ATOM 891 C C . PRO A 1 121 ? 11.248 11.086 -27.135 1.00 88.69 121 PRO A C 1
ATOM 893 O O . PRO A 1 121 ? 11.583 12.128 -26.568 1.00 88.69 121 PRO A O 1
ATOM 896 N N . GLY A 1 122 ? 11.231 10.978 -28.463 1.00 78.75 122 GLY A N 1
ATOM 897 C CA . GLY A 1 122 ? 11.533 12.088 -29.365 1.00 78.75 122 GLY A CA 1
ATOM 898 C C . GLY A 1 122 ? 10.565 13.261 -29.178 1.00 78.75 122 GLY A C 1
ATOM 899 O O . GLY A 1 122 ? 9.394 13.062 -28.845 1.00 78.75 122 GLY A O 1
ATOM 900 N N . SER A 1 123 ? 11.040 14.487 -29.424 1.00 68.50 123 SER A N 1
ATOM 901 C CA . SER A 1 123 ? 10.314 15.744 -29.158 1.00 68.50 123 SER A CA 1
ATOM 902 C C . SER A 1 123 ? 8.920 15.822 -29.785 1.00 68.50 123 SER A C 1
ATOM 904 O O . SER A 1 123 ? 8.042 16.472 -29.221 1.00 68.50 123 SER A O 1
ATOM 906 N N . ASP A 1 124 ? 8.705 15.127 -30.903 1.00 63.88 124 ASP A N 1
ATOM 907 C CA . ASP A 1 124 ? 7.444 15.114 -31.652 1.00 63.88 124 ASP A CA 1
ATOM 908 C C . ASP A 1 124 ? 6.365 14.208 -31.023 1.00 63.88 124 ASP A C 1
ATOM 910 O O . ASP A 1 124 ? 5.206 14.220 -31.441 1.00 63.88 124 ASP A O 1
ATOM 914 N N . THR A 1 125 ? 6.712 13.447 -29.980 1.00 62.44 125 THR A N 1
ATOM 915 C CA . THR A 1 125 ? 5.767 12.609 -29.231 1.00 62.44 125 THR A CA 1
ATOM 916 C C . THR A 1 125 ? 5.003 13.448 -28.203 1.00 62.44 125 THR A C 1
ATOM 918 O O . THR A 1 125 ? 5.587 14.192 -27.416 1.00 62.44 125 THR A O 1
ATOM 921 N N . ALA A 1 126 ? 3.675 13.324 -28.150 1.00 57.28 126 ALA A N 1
ATOM 922 C CA . ALA A 1 126 ? 2.859 14.049 -27.174 1.00 57.28 126 ALA A CA 1
ATOM 923 C C . ALA A 1 126 ? 3.197 13.630 -25.725 1.00 57.28 126 ALA A C 1
ATOM 925 O O . ALA A 1 126 ? 2.910 12.501 -25.317 1.00 57.28 126 ALA A O 1
ATOM 926 N N . GLY A 1 127 ? 3.756 14.554 -24.934 1.00 59.28 127 GLY A N 1
ATOM 927 C CA . GLY A 1 127 ? 4.292 14.265 -23.595 1.00 59.28 127 GLY A CA 1
ATOM 928 C C . GLY A 1 127 ? 5.709 13.676 -23.620 1.00 59.28 127 GLY A C 1
ATOM 929 O O . GLY A 1 127 ? 6.078 12.925 -22.725 1.00 59.28 127 GLY A O 1
ATOM 930 N N . SER A 1 128 ? 6.492 13.972 -24.661 1.00 62.75 128 SER A N 1
ATOM 931 C CA . SER A 1 128 ? 7.850 13.449 -24.857 1.00 62.75 128 SER A CA 1
ATOM 932 C C . SER A 1 128 ? 8.807 13.768 -23.716 1.00 62.75 128 SER A C 1
ATOM 934 O O . SER A 1 128 ? 9.573 12.908 -23.308 1.00 62.75 128 SER A O 1
ATOM 936 N N . SER A 1 129 ? 8.714 14.959 -23.127 1.00 63.72 129 SER A N 1
ATOM 937 C CA . SER A 1 129 ? 9.568 15.355 -22.003 1.00 63.72 129 SER A CA 1
ATOM 938 C C . SER A 1 129 ? 9.162 14.740 -20.660 1.00 63.72 129 SER A C 1
ATOM 940 O O . SER A 1 129 ? 9.717 15.135 -19.646 1.00 63.72 129 SER A O 1
ATOM 942 N N . THR A 1 130 ? 8.153 13.860 -20.612 1.00 80.69 130 THR A N 1
ATOM 943 C CA . THR A 1 130 ? 7.535 13.394 -19.352 1.00 80.69 130 THR A CA 1
ATOM 944 C C . THR A 1 130 ? 7.548 11.881 -19.198 1.00 80.69 130 THR A C 1
ATOM 946 O O . THR A 1 130 ? 6.777 11.304 -18.431 1.00 80.69 130 THR A O 1
ATOM 949 N N . ARG A 1 131 ? 8.416 11.207 -19.952 1.00 90.12 131 ARG A N 1
ATOM 950 C CA . ARG A 1 131 ? 8.676 9.774 -19.836 1.00 90.12 131 ARG A CA 1
ATOM 951 C C . ARG A 1 131 ? 10.172 9.554 -19.960 1.00 90.12 131 ARG A C 1
ATOM 953 O O . ARG A 1 131 ? 10.832 10.225 -20.747 1.00 90.12 131 ARG A O 1
ATOM 960 N N . ALA A 1 132 ? 10.680 8.580 -19.232 1.00 94.25 132 ALA A N 1
ATOM 961 C CA . ALA A 1 132 ? 12.046 8.118 -19.375 1.00 94.25 132 ALA A CA 1
ATOM 962 C C . ALA A 1 132 ? 12.079 6.616 -19.119 1.00 94.25 132 ALA A C 1
ATOM 964 O O . ALA A 1 132 ? 11.260 6.081 -18.367 1.00 94.25 132 ALA A O 1
ATOM 965 N N . ALA A 1 133 ? 13.002 5.939 -19.781 1.00 96.94 133 ALA A N 1
ATOM 966 C CA . ALA A 1 133 ? 13.320 4.559 -19.491 1.00 96.94 133 ALA A CA 1
ATOM 967 C C . ALA A 1 133 ? 14.836 4.381 -19.438 1.00 96.94 133 ALA A C 1
ATOM 969 O O . ALA A 1 133 ? 15.600 5.237 -19.892 1.00 96.94 133 ALA A O 1
ATOM 970 N N . ALA A 1 134 ? 15.265 3.278 -18.848 1.00 98.31 134 ALA A N 1
ATOM 971 C CA . ALA A 1 134 ? 16.659 2.910 -18.747 1.00 98.31 134 ALA A CA 1
ATOM 972 C C . ALA A 1 134 ? 16.817 1.416 -19.005 1.00 98.31 134 ALA A C 1
ATOM 974 O O . ALA A 1 134 ? 16.113 0.613 -18.394 1.00 98.31 134 ALA A O 1
ATOM 975 N N . VAL A 1 135 ? 17.750 1.059 -19.883 1.00 98.56 135 VAL A N 1
ATOM 976 C CA . VAL A 1 135 ? 18.034 -0.331 -20.254 1.00 98.56 135 VAL A CA 1
ATOM 977 C C . VAL A 1 135 ? 19.409 -0.716 -19.714 1.00 98.56 135 VAL A C 1
ATOM 979 O O . VAL A 1 135 ? 20.411 -0.078 -20.045 1.00 98.56 135 VAL A O 1
ATOM 982 N N . GLY A 1 136 ? 19.448 -1.710 -18.830 1.00 97.62 136 GLY A N 1
ATOM 983 C CA . GLY A 1 136 ? 20.664 -2.341 -18.315 1.00 97.62 136 GLY A CA 1
ATOM 984 C C . GLY A 1 136 ? 20.920 -3.698 -18.976 1.00 97.62 136 GLY A C 1
ATOM 985 O O . GLY A 1 136 ? 20.262 -4.056 -19.946 1.00 97.62 136 GLY A O 1
ATOM 986 N N . ASP A 1 137 ? 21.866 -4.470 -18.436 1.00 94.25 137 ASP A N 1
ATOM 987 C CA . ASP A 1 137 ? 22.249 -5.782 -18.997 1.00 94.25 137 ASP A CA 1
ATOM 988 C C . ASP A 1 137 ? 21.282 -6.926 -18.636 1.00 94.25 137 ASP A C 1
ATOM 990 O O . ASP A 1 137 ? 21.381 -8.010 -19.194 1.00 94.25 137 ASP A O 1
ATOM 994 N N . GLY A 1 138 ? 20.365 -6.703 -17.695 1.00 94.19 138 GLY A N 1
ATOM 995 C CA . GLY A 1 138 ? 19.352 -7.687 -17.288 1.00 94.19 138 GLY A CA 1
ATOM 996 C C . GLY A 1 138 ? 18.166 -7.046 -16.578 1.00 94.19 138 GLY A C 1
ATOM 997 O O . GLY A 1 138 ? 17.462 -7.686 -15.798 1.00 94.19 138 GLY A O 1
ATOM 998 N N . SER A 1 139 ? 17.985 -5.740 -16.777 1.00 96.50 139 SER A N 1
ATOM 999 C CA . SER A 1 139 ? 16.912 -4.988 -16.147 1.00 96.50 139 SER A CA 1
ATOM 1000 C C . SER A 1 139 ? 16.482 -3.783 -16.971 1.00 96.50 139 SER A C 1
ATOM 1002 O O . SER A 1 139 ? 17.286 -3.142 -17.652 1.00 96.50 139 SER A O 1
ATOM 1004 N N . ILE A 1 140 ? 15.194 -3.465 -16.887 1.00 98.12 140 ILE A N 1
ATOM 1005 C CA . ILE A 1 140 ? 14.570 -2.338 -17.578 1.00 98.12 140 ILE A CA 1
ATOM 1006 C C . ILE A 1 140 ? 13.811 -1.513 -16.552 1.00 98.12 140 ILE A C 1
ATOM 1008 O O . ILE A 1 140 ? 12.967 -2.038 -15.828 1.00 98.12 140 ILE A O 1
ATOM 1012 N N . VAL A 1 141 ? 14.087 -0.212 -16.511 1.00 98.19 141 VAL A N 1
ATOM 1013 C CA . VAL A 1 141 ? 13.340 0.766 -15.713 1.00 98.19 141 VAL A CA 1
ATOM 1014 C C . VAL A 1 141 ? 12.488 1.596 -16.659 1.00 98.19 141 VAL A C 1
ATOM 1016 O O . VAL A 1 141 ? 13.003 2.143 -17.627 1.00 98.19 141 VAL A O 1
ATOM 1019 N N . ILE A 1 142 ? 11.193 1.729 -16.385 1.00 96.50 142 ILE A N 1
ATOM 1020 C CA . ILE A 1 142 ? 10.274 2.565 -17.164 1.00 96.50 142 ILE A CA 1
ATOM 1021 C C . ILE A 1 142 ? 9.532 3.484 -16.207 1.00 96.50 142 ILE A C 1
ATOM 1023 O O . ILE A 1 142 ? 8.789 3.022 -15.342 1.00 96.50 142 ILE A O 1
ATOM 1027 N N . VAL A 1 143 ? 9.670 4.793 -16.398 1.00 94.38 143 VAL A N 1
ATOM 1028 C CA . VAL A 1 143 ? 8.927 5.796 -15.636 1.00 94.38 143 VAL A CA 1
ATOM 1029 C C . VAL A 1 143 ? 8.054 6.602 -16.590 1.00 94.38 143 VAL A C 1
ATOM 1031 O O . VAL A 1 143 ? 8.523 7.334 -17.465 1.00 94.38 143 VAL A O 1
ATOM 1034 N N . GLY A 1 144 ? 6.746 6.407 -16.448 1.00 87.69 144 GLY A N 1
ATOM 1035 C CA . GLY A 1 144 ? 5.734 6.963 -17.336 1.00 87.69 144 GLY A CA 1
ATOM 1036 C C . GLY A 1 144 ? 4.973 8.144 -16.745 1.00 87.69 144 GLY A C 1
ATOM 1037 O O . GLY A 1 144 ? 5.133 8.509 -15.581 1.00 87.69 144 GLY A O 1
ATOM 1038 N N . ARG A 1 145 ? 4.085 8.704 -17.568 1.00 76.19 145 ARG A N 1
ATOM 1039 C CA . ARG A 1 145 ? 3.071 9.658 -17.118 1.00 76.19 145 ARG A CA 1
ATOM 1040 C C . ARG A 1 145 ? 1.879 8.931 -16.498 1.00 76.19 145 ARG A C 1
ATOM 1042 O O . ARG A 1 145 ? 1.450 7.894 -17.005 1.00 76.19 145 ARG A O 1
ATOM 1049 N N . TYR A 1 146 ? 1.310 9.519 -15.461 1.00 67.88 146 TYR A N 1
ATOM 1050 C CA . TYR A 1 146 ? 0.052 9.124 -14.840 1.00 67.88 146 TYR A CA 1
ATOM 1051 C C . TYR A 1 146 ? -1.148 9.858 -15.455 1.00 67.88 146 TYR A C 1
ATOM 1053 O O . TYR A 1 146 ? -2.237 9.298 -15.559 1.00 67.88 146 TYR A O 1
ATOM 1061 N N . SER A 1 147 ? -0.950 11.099 -15.910 1.00 69.31 147 SER A N 1
ATOM 1062 C CA . SER A 1 147 ? -1.985 11.934 -16.533 1.00 69.31 147 SER A CA 1
ATOM 1063 C C . SER A 1 147 ? -1.496 12.531 -17.852 1.00 69.31 147 SER A C 1
ATOM 1065 O O . SER A 1 147 ? -0.308 12.784 -18.039 1.00 69.31 147 SER A O 1
ATOM 1067 N N . SER A 1 148 ? -2.419 12.806 -18.777 1.00 70.69 148 SER A N 1
ATOM 1068 C CA . SER A 1 148 ? -2.127 13.572 -19.996 1.00 70.69 148 SER A CA 1
ATOM 1069 C C . SER A 1 148 ? -1.730 15.026 -19.721 1.00 70.69 148 SER A C 1
ATOM 1071 O O . SER A 1 148 ? -1.155 15.670 -20.593 1.00 70.69 148 SER A O 1
ATOM 1073 N N . GLU A 1 149 ? -2.048 15.545 -18.535 1.00 73.56 149 GLU A N 1
ATOM 1074 C CA . GLU A 1 149 ? -1.720 16.911 -18.107 1.00 73.56 149 GLU A CA 1
ATOM 1075 C C . GLU A 1 149 ? -0.373 17.003 -17.382 1.00 73.56 149 GLU A C 1
ATOM 1077 O O . GLU A 1 149 ? 0.118 18.102 -17.124 1.00 73.56 149 GLU A O 1
ATOM 1082 N N . GLU A 1 150 ? 0.232 15.858 -17.061 1.00 76.50 150 GLU A N 1
ATOM 1083 C CA . GLU A 1 150 ? 1.490 15.791 -16.336 1.00 76.50 150 GLU A CA 1
ATOM 1084 C C . GLU A 1 150 ? 2.645 16.303 -17.198 1.00 76.50 150 GLU A C 1
ATOM 1086 O O . GLU A 1 150 ? 2.836 15.867 -18.334 1.00 76.50 150 GLU A O 1
ATOM 1091 N N . LYS A 1 151 ? 3.416 17.240 -16.636 1.00 81.06 151 LYS A N 1
ATOM 1092 C CA . LYS A 1 151 ? 4.552 17.914 -17.293 1.00 81.06 151 LYS A CA 1
ATOM 1093 C C . LYS A 1 151 ? 5.900 17.611 -16.641 1.00 81.06 151 LYS A C 1
ATOM 1095 O O . LYS A 1 151 ? 6.905 18.194 -17.030 1.00 81.06 151 LYS A O 1
ATOM 1100 N N . ILE A 1 152 ? 5.890 16.734 -15.645 1.00 85.88 152 ILE A N 1
ATOM 1101 C CA . ILE A 1 152 ? 7.052 16.370 -14.845 1.00 85.88 152 ILE A CA 1
ATOM 1102 C C . ILE A 1 152 ? 8.004 15.521 -15.689 1.00 85.88 152 ILE A C 1
ATOM 1104 O O . ILE A 1 152 ? 7.571 14.527 -16.275 1.00 85.88 152 ILE A O 1
ATOM 1108 N N . ASP A 1 153 ? 9.281 15.903 -15.729 1.00 88.25 153 ASP A N 1
ATOM 1109 C CA . ASP A 1 153 ? 10.326 15.101 -16.363 1.00 88.25 153 ASP A CA 1
ATOM 1110 C C . ASP A 1 153 ? 10.565 13.828 -15.548 1.00 88.25 153 ASP A C 1
ATOM 1112 O O . ASP A 1 153 ? 10.732 13.860 -14.336 1.00 88.25 153 ASP A O 1
ATOM 1116 N N . LYS A 1 154 ? 10.549 12.670 -16.205 1.00 91.69 154 LYS A N 1
ATOM 1117 C CA . LYS A 1 154 ? 10.689 11.376 -15.525 1.00 91.69 154 LYS A CA 1
ATOM 1118 C C . LYS A 1 154 ? 12.113 10.861 -15.496 1.00 91.69 154 LYS A C 1
ATOM 1120 O O . LYS A 1 154 ? 12.370 9.844 -14.845 1.00 91.69 154 LYS A O 1
ATOM 1125 N N . ARG A 1 155 ? 13.047 11.557 -16.143 1.00 93.38 155 ARG A N 1
ATOM 1126 C CA . ARG A 1 155 ? 14.460 11.199 -16.094 1.00 93.38 155 ARG A CA 1
ATOM 1127 C C . ARG A 1 155 ? 15.020 11.228 -14.662 1.00 93.38 155 ARG A C 1
ATOM 1129 O O . ARG A 1 155 ? 15.567 10.197 -14.276 1.00 93.38 155 ARG A O 1
ATOM 1136 N N . PRO A 1 156 ? 14.823 12.278 -13.836 1.00 94.88 156 PRO A N 1
ATOM 1137 C CA . PRO A 1 156 ? 15.331 12.283 -12.459 1.00 94.88 156 PRO A CA 1
ATOM 1138 C C . PRO A 1 156 ? 14.811 11.110 -11.620 1.00 94.88 156 PRO A C 1
ATOM 1140 O O . PRO A 1 156 ? 15.565 10.479 -10.886 1.00 94.88 156 PRO A O 1
ATOM 1143 N N . ALA A 1 157 ? 13.533 10.757 -11.773 1.00 94.94 157 ALA A N 1
ATOM 1144 C CA . ALA A 1 157 ? 12.963 9.600 -11.088 1.00 94.94 157 ALA A CA 1
ATOM 1145 C C . ALA A 1 157 ? 13.543 8.268 -11.593 1.00 94.94 157 ALA A C 1
ATOM 1147 O O . ALA A 1 157 ? 13.744 7.355 -10.801 1.00 94.94 157 ALA A O 1
ATOM 1148 N N . THR A 1 158 ? 13.844 8.157 -12.889 1.00 97.00 158 THR A N 1
ATOM 1149 C CA . THR A 1 158 ? 14.513 6.975 -13.462 1.00 97.00 158 THR A CA 1
ATOM 1150 C C . THR A 1 158 ? 15.925 6.816 -12.893 1.00 97.00 158 THR A C 1
ATOM 1152 O O . THR A 1 158 ? 16.305 5.723 -12.478 1.00 97.00 158 THR A O 1
ATOM 1155 N N . GLU A 1 159 ? 16.682 7.911 -12.806 1.00 97.81 159 GLU A N 1
ATOM 1156 C CA . GLU A 1 159 ? 18.019 7.934 -12.201 1.00 97.81 159 GLU A CA 1
ATOM 1157 C C . GLU A 1 159 ? 17.963 7.582 -10.705 1.00 97.81 159 GLU A C 1
ATOM 1159 O O . GLU A 1 159 ? 18.757 6.759 -10.255 1.00 97.81 159 GLU A O 1
ATOM 1164 N N . ALA A 1 160 ? 16.971 8.086 -9.960 1.00 97.44 160 ALA A N 1
ATOM 1165 C CA . ALA A 1 160 ? 16.774 7.751 -8.546 1.00 97.44 160 ALA A CA 1
ATOM 1166 C C . ALA A 1 160 ? 16.535 6.247 -8.313 1.00 97.44 160 ALA A C 1
ATOM 1168 O O . ALA A 1 160 ? 17.062 5.675 -7.359 1.00 97.44 160 ALA A O 1
ATOM 1169 N N . VAL A 1 161 ? 15.776 5.585 -9.193 1.00 97.69 161 VAL A N 1
ATOM 1170 C CA . VAL A 1 161 ? 15.553 4.127 -9.139 1.00 97.69 161 VAL A CA 1
ATOM 1171 C C . VAL A 1 161 ? 16.858 3.356 -9.354 1.00 97.69 161 VAL A C 1
ATOM 1173 O O . VAL A 1 161 ? 17.158 2.410 -8.623 1.00 97.69 161 VAL A O 1
ATOM 1176 N N . ILE A 1 162 ? 17.676 3.787 -10.316 1.00 97.94 162 ILE A N 1
ATOM 1177 C CA . ILE A 1 162 ? 18.998 3.195 -10.568 1.00 97.94 162 ILE A CA 1
ATOM 1178 C C . ILE A 1 162 ? 19.942 3.455 -9.388 1.00 97.94 162 ILE A C 1
ATOM 1180 O O . ILE A 1 162 ? 20.697 2.565 -8.990 1.00 97.94 162 ILE A O 1
ATOM 1184 N N . ASP A 1 163 ? 19.904 4.650 -8.800 1.00 97.94 163 ASP A N 1
ATOM 1185 C CA . ASP A 1 163 ? 20.705 4.997 -7.626 1.00 97.94 163 ASP A CA 1
ATOM 1186 C C . ASP A 1 163 ? 20.354 4.124 -6.424 1.00 97.94 163 ASP A C 1
ATOM 1188 O O . ASP A 1 163 ? 21.261 3.623 -5.759 1.00 97.94 163 ASP A O 1
ATOM 1192 N N . ALA A 1 164 ? 19.065 3.871 -6.186 1.00 95.88 164 ALA A N 1
ATOM 1193 C CA . ALA A 1 164 ? 18.613 2.940 -5.159 1.00 95.88 164 ALA A CA 1
ATOM 1194 C C . ALA A 1 164 ? 19.192 1.537 -5.404 1.00 95.88 164 ALA A C 1
ATOM 1196 O O . ALA A 1 164 ? 19.882 0.987 -4.534 1.00 95.88 164 ALA A O 1
ATOM 1197 N N . LYS A 1 165 ? 19.020 0.987 -6.617 1.00 94.81 165 LYS A N 1
ATOM 1198 C CA . LYS A 1 165 ? 19.497 -0.370 -6.938 1.00 94.81 165 LYS A CA 1
ATOM 1199 C C . LYS A 1 165 ? 21.001 -0.500 -6.769 1.00 94.81 165 LYS A C 1
ATOM 1201 O O . LYS A 1 165 ? 21.488 -1.449 -6.162 1.00 94.81 165 LYS A O 1
ATOM 1206 N N . THR A 1 166 ? 21.739 0.487 -7.256 1.00 94.62 166 THR A N 1
ATOM 1207 C CA . THR A 1 166 ? 23.204 0.493 -7.222 1.00 94.62 166 THR A CA 1
ATOM 1208 C C . THR A 1 166 ? 23.787 0.912 -5.866 1.00 94.62 166 THR A C 1
ATOM 1210 O O . THR A 1 166 ? 25.009 0.973 -5.735 1.00 94.62 166 THR A O 1
ATOM 1213 N N . GLY A 1 167 ? 22.947 1.195 -4.861 1.00 92.00 167 GLY A N 1
ATOM 1214 C CA . GLY A 1 167 ? 23.375 1.573 -3.509 1.00 92.00 167 GLY A CA 1
ATOM 1215 C C . GLY A 1 167 ? 23.992 2.973 -3.423 1.00 92.00 167 GLY A C 1
ATOM 1216 O O . GLY A 1 167 ? 24.797 3.242 -2.537 1.00 92.00 167 GLY A O 1
ATOM 1217 N N . ASN A 1 168 ? 23.658 3.853 -4.368 1.00 94.94 168 ASN A N 1
ATOM 1218 C CA . ASN A 1 168 ? 24.161 5.225 -4.454 1.00 94.94 168 ASN A CA 1
ATOM 1219 C C . ASN A 1 168 ? 23.191 6.277 -3.895 1.00 94.94 168 ASN A C 1
ATOM 1221 O O . ASN A 1 168 ? 23.558 7.449 -3.815 1.00 94.94 168 ASN A O 1
ATOM 1225 N N . ALA A 1 169 ? 21.985 5.873 -3.497 1.00 93.06 169 ALA A N 1
ATOM 1226 C CA . ALA A 1 169 ? 21.021 6.707 -2.790 1.00 93.06 169 ALA A CA 1
ATOM 1227 C C . ALA A 1 169 ? 20.296 5.906 -1.701 1.00 93.06 169 ALA A C 1
ATOM 1229 O O . ALA A 1 169 ? 20.328 4.675 -1.687 1.00 93.06 169 ALA A O 1
ATOM 1230 N N . GLU A 1 170 ? 19.642 6.630 -0.792 1.00 89.94 170 GLU A N 1
ATOM 1231 C CA . GLU A 1 170 ? 18.769 6.050 0.228 1.00 89.94 170 GLU A CA 1
ATOM 1232 C C . GLU A 1 170 ? 17.605 5.297 -0.435 1.00 89.94 170 GLU A C 1
ATOM 1234 O O . GLU A 1 170 ? 16.948 5.802 -1.354 1.00 89.94 170 GLU A O 1
ATOM 1239 N N . ARG A 1 171 ? 17.357 4.073 0.034 1.00 91.06 171 ARG A N 1
ATOM 1240 C CA . ARG A 1 171 ? 16.259 3.220 -0.428 1.00 91.06 171 ARG A CA 1
ATOM 1241 C C . ARG A 1 171 ? 15.016 3.453 0.416 1.00 91.06 171 ARG A C 1
ATOM 1243 O O . ARG A 1 171 ? 15.095 3.933 1.539 1.00 91.06 171 ARG A O 1
ATOM 1250 N N . TYR A 1 172 ? 13.861 3.050 -0.093 1.00 86.69 172 TYR A N 1
ATOM 1251 C CA . TYR A 1 172 ? 12.586 3.114 0.615 1.00 86.69 172 TYR A CA 1
ATOM 1252 C C . TYR A 1 172 ? 12.641 2.401 1.971 1.00 86.69 172 TYR A C 1
ATOM 1254 O O . TYR A 1 172 ? 12.171 2.951 2.957 1.00 86.69 172 TYR A O 1
ATOM 1262 N N . ALA A 1 173 ? 13.254 1.213 2.034 1.00 80.88 173 ALA A N 1
ATOM 1263 C CA . ALA A 1 173 ? 13.376 0.449 3.277 1.00 80.88 173 ALA A CA 1
ATOM 1264 C C . ALA A 1 173 ? 14.266 1.149 4.323 1.00 80.88 173 ALA A C 1
ATOM 1266 O O . ALA A 1 173 ? 13.978 1.079 5.517 1.00 80.88 173 ALA A O 1
ATOM 1267 N N . ASP A 1 174 ? 15.299 1.858 3.865 1.00 80.88 174 ASP A N 1
ATOM 1268 C CA . ASP A 1 174 ? 16.227 2.602 4.721 1.00 80.88 174 ASP A CA 1
ATOM 1269 C C . ASP A 1 174 ? 15.707 4.006 5.062 1.00 80.88 174 ASP A C 1
ATOM 1271 O O . ASP A 1 174 ? 16.140 4.605 6.047 1.00 80.88 174 ASP A O 1
ATOM 1275 N N . ALA A 1 175 ? 14.760 4.524 4.270 1.00 79.00 175 ALA A N 1
ATOM 1276 C CA . ALA A 1 175 ? 14.142 5.817 4.499 1.00 79.00 175 ALA A CA 1
ATOM 1277 C C . ALA A 1 175 ? 13.514 5.839 5.889 1.00 79.00 175 ALA A C 1
ATOM 1279 O O . ALA A 1 175 ? 12.818 4.901 6.281 1.00 79.00 175 ALA A O 1
ATOM 1280 N N . THR A 1 176 ? 13.748 6.928 6.617 1.00 71.12 176 THR A N 1
ATOM 1281 C CA . THR A 1 176 ? 13.324 7.104 8.010 1.00 71.12 176 THR A CA 1
ATOM 1282 C C . THR A 1 176 ? 12.117 8.046 8.107 1.00 71.12 176 THR A C 1
ATOM 1284 O O . THR A 1 176 ? 12.280 9.241 8.386 1.00 71.12 176 THR A O 1
ATOM 1287 N N . PRO A 1 177 ? 10.877 7.579 7.848 1.00 71.62 177 PRO A N 1
ATOM 1288 C CA . PRO A 1 177 ? 9.690 8.379 8.093 1.00 71.62 177 PRO A CA 1
ATOM 1289 C C . PRO A 1 177 ? 9.614 8.817 9.555 1.00 71.62 177 PRO A C 1
ATOM 1291 O O . PRO A 1 177 ? 10.107 8.169 10.479 1.00 71.62 177 PRO A O 1
ATOM 1294 N N . ARG A 1 178 ? 8.959 9.959 9.761 1.00 78.19 178 ARG A N 1
ATOM 1295 C CA . ARG A 1 178 ? 8.671 10.467 11.096 1.00 78.19 178 ARG A CA 1
ATOM 1296 C C . ARG A 1 178 ? 7.300 9.969 11.536 1.00 78.19 178 ARG A C 1
ATOM 1298 O O . ARG A 1 178 ? 6.295 10.475 11.037 1.00 78.19 178 ARG A O 1
ATOM 1305 N N . VAL A 1 179 ? 7.265 9.048 12.493 1.00 81.44 179 VAL A N 1
ATOM 1306 C CA . VAL A 1 179 ? 6.037 8.699 13.217 1.00 81.44 179 VAL A CA 1
ATOM 1307 C C . VAL A 1 179 ? 5.664 9.878 14.110 1.00 81.44 179 VAL A C 1
ATOM 1309 O O . VAL A 1 179 ? 6.542 10.492 14.722 1.00 81.44 179 VAL A O 1
ATOM 1312 N N . ARG A 1 180 ? 4.377 10.236 14.145 1.00 84.00 180 ARG A N 1
ATOM 1313 C CA . ARG A 1 180 ? 3.837 11.288 15.011 1.00 84.00 180 ARG A CA 1
ATOM 1314 C C . ARG A 1 180 ? 2.566 10.808 15.691 1.00 84.00 180 ARG A C 1
ATOM 1316 O O . ARG 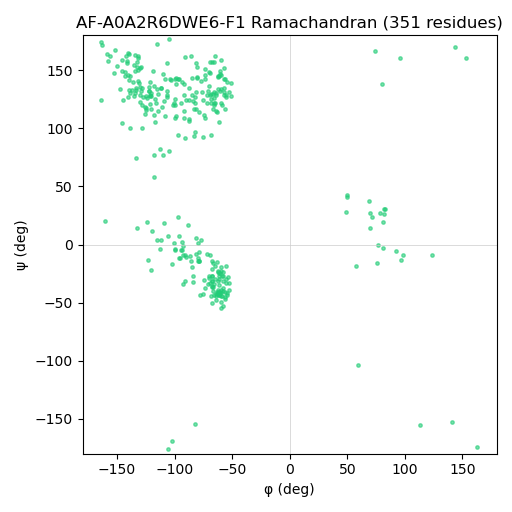A 1 180 ? 1.661 10.339 15.012 1.00 84.00 180 ARG A O 1
ATOM 1323 N N . ALA A 1 181 ? 2.483 11.032 16.994 1.00 83.44 181 ALA A N 1
ATOM 1324 C CA . ALA A 1 181 ? 1.262 10.887 17.769 1.00 83.44 181 ALA A CA 1
ATOM 1325 C C . ALA A 1 181 ? 0.938 12.226 18.428 1.00 83.44 181 ALA A C 1
ATOM 1327 O O . ALA A 1 181 ? 1.804 12.825 19.067 1.00 83.44 181 ALA A O 1
ATOM 1328 N N . SER A 1 182 ? -0.291 12.708 18.260 1.00 87.25 182 SER A N 1
ATOM 1329 C CA . SER A 1 182 ? -0.735 13.989 18.809 1.00 87.25 182 SER A CA 1
ATOM 1330 C C . SER A 1 182 ? -1.919 13.778 19.744 1.00 87.25 182 SER A C 1
ATOM 1332 O O . SER A 1 182 ? -2.918 13.189 19.344 1.00 87.25 182 SER A O 1
ATOM 1334 N N . ALA A 1 183 ? -1.822 14.305 20.963 1.00 81.00 183 ALA A N 1
ATOM 1335 C CA . ALA A 1 183 ? -2.885 14.278 21.961 1.00 81.00 183 ALA A CA 1
ATOM 1336 C C . ALA A 1 183 ? -3.381 15.701 22.239 1.00 81.00 183 ALA A C 1
ATOM 1338 O O . ALA A 1 183 ? -2.584 16.609 22.494 1.00 81.00 183 ALA A O 1
ATOM 1339 N N . ALA A 1 184 ? -4.700 15.893 22.189 1.00 85.38 184 ALA A N 1
ATOM 1340 C CA . ALA A 1 184 ? -5.355 17.145 22.543 1.00 85.38 184 ALA A CA 1
ATOM 1341 C C . ALA A 1 184 ? -5.918 17.059 23.966 1.00 85.38 184 ALA A C 1
ATOM 1343 O O . ALA A 1 184 ? -6.702 16.171 24.285 1.00 85.38 184 ALA A O 1
ATOM 1344 N N . PHE A 1 185 ? -5.540 18.008 24.815 1.00 78.62 185 PHE A N 1
ATOM 1345 C CA . PHE A 1 185 ? -5.906 18.039 26.224 1.00 78.62 185 PHE A CA 1
ATOM 1346 C C . PHE A 1 185 ? -7.017 19.058 26.473 1.00 78.62 185 PHE A C 1
ATOM 1348 O O . PHE A 1 185 ? -7.017 20.159 25.913 1.00 78.62 185 PHE A O 1
ATOM 1355 N N . ALA A 1 186 ? -7.952 18.715 27.361 1.00 78.69 186 ALA A N 1
ATOM 1356 C CA . ALA A 1 186 ? -9.042 19.611 27.743 1.00 78.69 186 ALA A CA 1
ATOM 1357 C C . ALA A 1 186 ? -8.517 20.903 28.399 1.00 78.69 186 ALA A C 1
ATOM 1359 O O . ALA A 1 186 ? -8.951 22.006 28.052 1.00 78.69 186 ALA A O 1
ATOM 1360 N N . GLU A 1 187 ? -7.531 20.772 29.291 1.00 75.50 187 GLU A N 1
ATOM 1361 C CA . GLU A 1 187 ? -6.999 21.867 30.104 1.00 75.50 187 GLU A CA 1
ATOM 1362 C C . GLU A 1 187 ? -5.462 21.874 30.101 1.00 75.50 187 GLU A C 1
ATOM 1364 O O . GLU A 1 187 ? -4.815 21.520 31.076 1.00 75.50 187 GLU A O 1
ATOM 1369 N N . GLY A 1 188 ? -4.880 22.312 28.978 1.00 80.19 188 GLY A N 1
ATOM 1370 C CA . GLY A 1 188 ? -3.427 22.442 28.805 1.00 80.19 188 GLY A CA 1
ATOM 1371 C C . GLY A 1 188 ? -2.742 21.112 28.491 1.00 80.19 188 GLY A C 1
ATOM 1372 O O . GLY A 1 188 ? -3.088 20.077 29.048 1.00 80.19 188 GLY A O 1
ATOM 1373 N N . ALA A 1 189 ? -1.797 21.129 27.552 1.00 86.12 189 ALA A N 1
ATOM 1374 C CA . ALA A 1 189 ? -1.125 19.907 27.132 1.00 86.12 189 ALA A CA 1
ATOM 1375 C C . ALA A 1 189 ? -0.074 19.433 28.143 1.00 86.12 189 ALA A C 1
ATOM 1377 O O . ALA A 1 189 ? 0.798 20.208 28.542 1.00 86.12 189 ALA A O 1
ATOM 1378 N N . ASP A 1 190 ? -0.125 18.145 28.489 1.00 85.06 190 ASP A N 1
ATOM 1379 C CA . ASP A 1 190 ? 0.901 17.482 29.290 1.00 85.06 190 ASP A CA 1
ATOM 1380 C C . ASP A 1 190 ? 1.881 16.742 28.372 1.00 85.06 190 ASP A C 1
ATOM 1382 O O . ASP A 1 190 ? 1.663 15.608 27.942 1.00 85.06 190 ASP A O 1
ATOM 1386 N N . GLY A 1 191 ? 2.975 17.426 28.033 1.00 85.00 191 GLY A N 1
ATOM 1387 C CA . GLY A 1 191 ? 4.031 16.848 27.207 1.00 85.00 191 GLY A CA 1
ATOM 1388 C C . GLY A 1 191 ? 4.792 15.712 27.895 1.00 85.00 191 GLY A C 1
ATOM 1389 O O . GLY A 1 191 ? 5.293 14.837 27.197 1.00 85.00 191 GLY A O 1
ATOM 1390 N N . ALA A 1 192 ? 4.869 15.700 29.230 1.00 85.50 192 ALA A N 1
ATOM 1391 C CA . ALA A 1 192 ? 5.575 14.655 29.968 1.00 85.50 192 ALA A CA 1
ATOM 1392 C C . ALA A 1 192 ? 4.759 13.360 29.988 1.00 85.50 192 ALA A C 1
ATOM 1394 O O . ALA A 1 192 ? 5.310 12.299 29.717 1.00 85.50 192 ALA A O 1
ATOM 1395 N N . ALA A 1 193 ? 3.446 13.463 30.210 1.00 82.94 193 ALA A N 1
ATOM 1396 C CA . ALA A 1 193 ? 2.540 12.323 30.094 1.00 82.94 193 ALA A CA 1
ATOM 1397 C C . ALA A 1 193 ? 2.555 11.724 28.678 1.00 82.94 193 ALA A C 1
ATOM 1399 O O . ALA A 1 193 ? 2.580 10.506 28.526 1.00 82.94 193 ALA A O 1
ATOM 1400 N N . LEU A 1 194 ? 2.597 12.567 27.634 1.00 87.12 194 LEU A N 1
ATOM 1401 C CA . LEU A 1 194 ? 2.718 12.071 26.261 1.00 87.12 194 LEU A CA 1
ATOM 1402 C C . LEU A 1 194 ? 4.084 11.417 25.990 1.00 87.12 194 LEU A C 1
ATOM 1404 O O . LEU A 1 194 ? 4.141 10.443 25.248 1.00 87.12 194 LEU A O 1
ATOM 1408 N N . ALA A 1 195 ? 5.175 11.939 26.557 1.00 86.25 195 ALA A N 1
ATOM 1409 C CA . ALA A 1 195 ? 6.510 11.360 26.390 1.00 86.25 195 ALA A CA 1
ATOM 1410 C C . ALA A 1 195 ? 6.618 9.969 27.028 1.00 86.25 195 ALA A C 1
ATOM 1412 O O . ALA A 1 195 ? 7.180 9.062 26.419 1.00 86.25 195 ALA A O 1
ATOM 1413 N N . ASP A 1 196 ? 6.067 9.823 28.234 1.00 85.44 196 ASP A N 1
ATOM 1414 C CA . ASP A 1 196 ? 6.024 8.567 28.985 1.00 85.44 196 ASP A CA 1
ATOM 1415 C C . ASP A 1 196 ? 5.276 7.499 28.181 1.00 85.44 196 ASP A C 1
ATOM 1417 O O . ASP A 1 196 ? 5.852 6.490 27.787 1.00 85.44 196 ASP A O 1
ATOM 1421 N N . TRP A 1 197 ? 4.044 7.814 27.773 1.00 85.62 197 TRP A N 1
ATOM 1422 C CA . TRP A 1 197 ? 3.246 6.947 26.912 1.00 85.62 197 TRP A CA 1
ATOM 1423 C C . TRP A 1 197 ? 3.949 6.588 25.593 1.00 85.62 197 TRP A C 1
ATOM 1425 O O . TRP A 1 197 ? 3.973 5.426 25.195 1.00 85.62 197 TRP A O 1
ATOM 1435 N N . ALA A 1 198 ? 4.531 7.574 24.902 1.00 86.75 198 ALA A N 1
ATOM 1436 C CA . ALA A 1 198 ? 5.125 7.352 23.586 1.00 86.75 198 ALA A CA 1
ATOM 1437 C C . ALA A 1 198 ? 6.368 6.457 23.660 1.00 86.75 198 ALA A C 1
ATOM 1439 O O . ALA A 1 198 ? 6.690 5.790 22.680 1.00 86.75 198 ALA A O 1
ATOM 1440 N N . SER A 1 199 ? 7.069 6.455 24.796 1.00 85.06 199 SER A N 1
ATOM 1441 C CA . SER A 1 199 ? 8.266 5.636 25.006 1.00 85.06 199 SER A CA 1
ATOM 1442 C C . SER A 1 199 ? 7.940 4.145 25.114 1.00 85.06 199 SER A C 1
ATOM 1444 O O . SER A 1 199 ? 8.762 3.321 24.716 1.00 85.06 199 SER A O 1
ATOM 1446 N N . ASP A 1 200 ? 6.739 3.812 25.591 1.00 84.06 200 ASP A N 1
ATOM 1447 C CA . ASP A 1 200 ? 6.255 2.435 25.729 1.00 84.06 200 ASP A CA 1
ATOM 1448 C C . ASP A 1 200 ? 5.392 1.977 24.538 1.00 84.06 200 ASP A C 1
ATOM 1450 O O . ASP A 1 200 ? 5.089 0.793 24.403 1.00 84.06 200 ASP A O 1
ATOM 1454 N N . ALA A 1 201 ? 4.986 2.896 23.658 1.00 82.31 201 ALA A N 1
ATOM 1455 C CA . ALA A 1 201 ? 4.093 2.591 22.548 1.00 82.31 201 ALA A CA 1
ATOM 1456 C C . ALA A 1 201 ? 4.808 1.847 21.404 1.00 82.31 201 ALA A C 1
ATOM 1458 O O . ALA A 1 201 ? 5.758 2.348 20.791 1.00 82.31 201 ALA A O 1
ATOM 1459 N N . GLU A 1 202 ? 4.270 0.682 21.032 1.00 82.12 202 GLU A N 1
ATOM 1460 C CA . GLU A 1 202 ? 4.789 -0.163 19.946 1.00 82.12 202 GLU A CA 1
ATOM 1461 C C . GLU A 1 202 ? 4.832 0.563 18.594 1.00 82.12 202 GLU A C 1
ATOM 1463 O O . GLU A 1 202 ? 5.720 0.309 17.782 1.00 82.12 202 GLU A O 1
ATOM 1468 N N . SER A 1 203 ? 3.955 1.552 18.385 1.00 78.19 203 SER A N 1
ATOM 1469 C CA . SER A 1 203 ? 3.924 2.394 17.181 1.00 78.19 203 SER A CA 1
ATOM 1470 C C . SER A 1 203 ? 5.216 3.188 16.937 1.00 78.19 203 SER A C 1
ATOM 1472 O O . SER A 1 203 ? 5.445 3.653 15.820 1.00 78.19 203 SER A O 1
ATOM 1474 N N . PHE A 1 204 ? 6.061 3.378 17.957 1.00 83.00 204 PHE A N 1
ATOM 1475 C CA . PHE A 1 204 ? 7.376 4.010 17.811 1.00 83.00 204 PHE A CA 1
ATOM 1476 C C . PHE A 1 204 ? 8.508 2.996 17.597 1.00 83.00 204 PHE A C 1
ATOM 1478 O O . PHE A 1 204 ? 9.658 3.411 17.472 1.00 83.00 204 PHE A O 1
ATOM 1485 N N . HIS A 1 205 ? 8.214 1.692 17.513 1.00 81.75 205 HIS A N 1
ATOM 1486 C CA . HIS A 1 205 ? 9.166 0.617 17.196 1.00 81.75 205 HIS A CA 1
ATOM 1487 C C . HIS A 1 205 ? 10.455 0.675 18.041 1.00 81.75 205 HIS A C 1
ATOM 1489 O O . HIS A 1 205 ? 11.572 0.547 17.535 1.00 81.75 205 HIS A O 1
ATOM 1495 N N . GLY A 1 206 ? 10.308 0.940 19.345 1.00 82.56 206 GLY A N 1
ATOM 1496 C CA . GLY A 1 206 ? 11.426 1.049 20.290 1.00 82.56 206 GLY A CA 1
ATOM 1497 C C . GLY A 1 206 ? 12.322 2.279 20.092 1.00 82.56 206 GLY A C 1
ATOM 1498 O O . GLY A 1 206 ? 13.433 2.324 20.627 1.00 82.56 206 GLY A O 1
ATOM 1499 N N . ARG A 1 207 ? 11.887 3.273 19.307 1.00 87.06 207 ARG A N 1
ATOM 1500 C CA . ARG A 1 207 ? 12.604 4.540 19.111 1.00 87.06 207 ARG A CA 1
ATOM 1501 C C . ARG A 1 207 ? 12.205 5.548 20.176 1.00 87.06 207 ARG A C 1
ATOM 1503 O O . ARG A 1 207 ? 11.025 5.761 20.413 1.00 87.06 207 ARG A O 1
ATOM 1510 N N . GLU A 1 208 ? 13.199 6.221 20.750 1.00 87.81 208 GLU A N 1
ATOM 1511 C CA . GLU A 1 208 ? 12.972 7.282 21.732 1.00 87.81 208 GLU A CA 1
ATOM 1512 C C . GLU A 1 208 ? 12.273 8.489 21.067 1.00 87.81 208 GLU A C 1
ATOM 1514 O O . GLU A 1 208 ? 12.840 9.103 20.150 1.00 87.81 208 GLU A O 1
ATOM 1519 N N . PRO A 1 209 ? 11.041 8.835 21.480 1.00 88.94 209 PRO A N 1
ATOM 1520 C CA . PRO A 1 209 ? 10.285 9.914 20.871 1.00 88.94 209 PRO A CA 1
ATOM 1521 C C . PRO A 1 209 ? 10.654 11.275 21.468 1.00 88.94 209 PRO A C 1
ATOM 1523 O O . PRO A 1 209 ? 10.845 11.451 22.666 1.00 88.94 209 PRO A O 1
ATOM 1526 N N . SER A 1 210 ? 10.678 12.290 20.610 1.00 91.00 210 SER A N 1
ATOM 1527 C CA . SER A 1 210 ? 10.757 13.697 21.012 1.00 91.00 210 SER A CA 1
ATOM 1528 C C . SER A 1 210 ? 9.359 14.296 21.152 1.00 91.00 210 SER A C 1
ATOM 1530 O O . SER A 1 210 ? 8.510 14.062 20.295 1.00 91.00 210 SER A O 1
ATOM 1532 N N . THR A 1 211 ? 9.110 15.101 22.187 1.00 90.62 211 THR A N 1
ATOM 1533 C CA . THR A 1 211 ? 7.797 15.729 22.410 1.00 90.62 211 THR A CA 1
ATOM 1534 C C . THR A 1 211 ? 7.812 17.241 22.215 1.00 90.62 211 THR A C 1
ATOM 1536 O O . THR A 1 211 ? 8.670 17.934 22.764 1.00 90.62 211 THR A O 1
ATOM 1539 N N . THR A 1 212 ? 6.817 17.778 21.507 1.00 92.50 212 THR A N 1
ATOM 1540 C CA . THR A 1 212 ? 6.534 19.219 21.417 1.00 92.50 212 THR A CA 1
ATOM 1541 C C . THR A 1 212 ? 5.148 19.543 21.961 1.00 92.50 212 THR A C 1
ATOM 1543 O O . THR A 1 212 ? 4.231 18.740 21.827 1.00 92.50 212 THR A O 1
ATOM 1546 N N . VAL A 1 213 ? 4.969 20.736 22.532 1.00 92.62 213 VAL A N 1
ATOM 1547 C CA . VAL A 1 213 ? 3.674 21.221 23.033 1.00 92.62 213 VAL A CA 1
ATOM 1548 C C . VAL A 1 213 ? 3.303 22.519 22.324 1.00 92.62 213 VAL A C 1
ATOM 1550 O O . VAL A 1 213 ? 4.090 23.464 22.317 1.00 92.62 213 VAL A O 1
ATOM 1553 N N . ASP A 1 214 ? 2.099 22.563 21.758 1.00 91.25 214 ASP A N 1
ATOM 1554 C CA . ASP A 1 214 ? 1.487 23.744 21.154 1.00 91.25 214 ASP A CA 1
ATOM 1555 C C . ASP A 1 214 ? 0.076 23.960 21.727 1.00 91.25 214 ASP A C 1
ATOM 1557 O O . ASP A 1 214 ? -0.894 23.278 21.385 1.00 91.25 214 ASP A O 1
ATOM 1561 N N . GLY A 1 215 ? -0.030 24.892 22.677 1.00 90.75 215 GLY A N 1
ATOM 1562 C CA . GLY A 1 215 ? -1.272 25.201 23.381 1.00 90.75 215 GLY A CA 1
ATOM 1563 C C . GLY A 1 215 ? -1.846 23.998 24.135 1.00 90.75 215 GLY A C 1
ATOM 1564 O O . GLY A 1 215 ? -1.394 23.654 25.226 1.00 90.75 215 GLY A O 1
ATOM 1565 N N . ARG A 1 216 ? -2.894 23.394 23.569 1.00 89.25 216 ARG A N 1
ATOM 1566 C CA . ARG A 1 216 ? -3.578 22.212 24.122 1.00 89.25 216 ARG A CA 1
ATOM 1567 C C . ARG A 1 216 ? -3.164 20.908 23.451 1.00 89.25 216 ARG A C 1
ATOM 1569 O O . ARG A 1 216 ? -3.695 19.868 23.814 1.00 89.25 216 ARG A O 1
ATOM 1576 N N . VAL A 1 217 ? -2.252 20.947 22.487 1.00 89.06 217 VAL A N 1
ATOM 1577 C CA . VAL A 1 217 ? -1.804 19.763 21.755 1.00 89.06 217 VAL A CA 1
ATOM 1578 C C . VAL A 1 217 ? -0.376 19.432 22.167 1.00 89.06 217 VAL A C 1
ATOM 1580 O O . VAL A 1 217 ? 0.514 20.265 22.020 1.00 89.06 217 VAL A O 1
ATOM 1583 N N . ALA A 1 218 ? -0.141 18.217 22.656 1.00 90.56 218 ALA A N 1
ATOM 1584 C CA . ALA A 1 218 ? 1.202 17.649 22.720 1.00 90.56 218 ALA A CA 1
ATOM 1585 C C . ALA A 1 218 ? 1.394 16.711 21.522 1.00 90.56 218 ALA A C 1
ATOM 1587 O O . ALA A 1 218 ? 0.452 16.051 21.090 1.00 90.56 218 ALA A O 1
ATOM 1588 N N . THR A 1 219 ? 2.594 16.670 20.949 1.00 90.38 219 THR A N 1
ATOM 1589 C CA . THR A 1 219 ? 2.952 15.770 19.846 1.00 90.38 219 THR A CA 1
ATOM 1590 C C . THR A 1 219 ? 4.252 15.053 20.167 1.00 90.38 219 THR A C 1
ATOM 1592 O O . THR A 1 219 ? 5.261 15.716 20.377 1.00 90.38 219 THR A O 1
ATOM 1595 N N . ALA A 1 220 ? 4.232 13.724 20.174 1.00 90.69 220 ALA A N 1
ATOM 1596 C CA . ALA A 1 220 ? 5.405 12.863 20.228 1.00 90.69 220 ALA A CA 1
ATOM 1597 C C . ALA A 1 220 ? 5.815 12.480 18.805 1.00 90.69 220 ALA A C 1
ATOM 1599 O O . ALA A 1 220 ? 4.959 12.227 17.956 1.00 90.69 220 ALA A O 1
ATOM 1600 N N . ALA A 1 221 ? 7.115 12.457 18.527 1.00 89.50 221 ALA A N 1
ATOM 1601 C CA . ALA A 1 221 ? 7.639 12.128 17.214 1.00 89.50 221 ALA A CA 1
ATOM 1602 C C . ALA A 1 221 ? 8.990 11.414 17.280 1.00 89.50 221 ALA A C 1
ATOM 1604 O O . ALA A 1 221 ? 9.912 11.906 17.933 1.00 89.50 221 ALA A O 1
ATOM 1605 N N . ALA A 1 222 ? 9.141 10.337 16.511 1.00 88.75 222 ALA A N 1
ATOM 1606 C CA . ALA A 1 222 ? 10.414 9.648 16.301 1.00 88.75 222 ALA A CA 1
ATOM 1607 C C . ALA A 1 222 ? 10.641 9.377 14.810 1.00 88.75 222 ALA A C 1
ATOM 1609 O O . ALA A 1 222 ? 9.697 9.358 14.020 1.00 88.75 222 ALA A O 1
ATOM 1610 N N . LEU A 1 223 ? 11.903 9.198 14.423 1.00 85.75 223 LEU A N 1
ATOM 1611 C CA . LEU A 1 223 ? 12.266 8.687 13.104 1.00 85.75 223 LEU A CA 1
ATOM 1612 C C . LEU A 1 223 ? 12.357 7.164 13.192 1.00 85.75 223 LEU A C 1
ATOM 1614 O O . LEU A 1 223 ? 13.103 6.653 14.025 1.00 85.75 223 LEU A O 1
ATOM 1618 N N . VAL A 1 224 ? 11.613 6.464 12.343 1.00 81.94 224 VAL A N 1
ATOM 1619 C CA . VAL A 1 224 ? 11.567 4.997 12.296 1.00 81.94 224 VAL A CA 1
ATOM 1620 C C . VAL A 1 224 ? 11.928 4.567 10.878 1.00 81.94 224 VAL A C 1
ATOM 1622 O O . VAL A 1 224 ? 11.307 5.088 9.959 1.00 81.94 224 VAL A O 1
ATOM 1625 N N . PRO A 1 225 ? 12.913 3.679 10.652 1.00 79.75 225 PRO A N 1
ATOM 1626 C CA . PRO A 1 225 ? 13.178 3.124 9.325 1.00 79.75 225 PRO A CA 1
ATOM 1627 C C . PRO A 1 225 ? 11.957 2.382 8.777 1.00 79.75 225 PRO A C 1
ATOM 1629 O O . PRO A 1 225 ? 11.356 1.571 9.476 1.00 79.75 225 PRO A O 1
ATOM 1632 N N . THR A 1 226 ? 11.598 2.626 7.519 1.00 75.31 226 THR A N 1
ATOM 1633 C CA . THR A 1 226 ? 10.381 2.047 6.924 1.00 75.31 226 THR A CA 1
ATOM 1634 C C . THR A 1 226 ? 10.424 0.520 6.905 1.00 75.31 226 THR A C 1
ATOM 1636 O O . THR A 1 226 ? 9.401 -0.122 7.108 1.00 75.31 226 THR A O 1
ATOM 1639 N N . GLY A 1 227 ? 11.608 -0.072 6.714 1.00 72.06 227 GLY A N 1
ATOM 1640 C CA . GLY A 1 227 ? 11.798 -1.523 6.744 1.00 72.06 227 GLY A CA 1
ATOM 1641 C C . GLY A 1 227 ? 11.597 -2.173 8.119 1.00 72.06 227 GLY A C 1
ATOM 1642 O O . GLY A 1 227 ? 11.462 -3.390 8.183 1.00 72.06 227 GLY A O 1
ATOM 1643 N N . GLU A 1 228 ? 11.563 -1.396 9.206 1.00 75.94 228 GLU A N 1
ATOM 1644 C CA . GLU A 1 228 ? 11.267 -1.896 10.559 1.00 75.94 228 GLU A CA 1
ATOM 1645 C C . GLU A 1 228 ? 9.762 -1.864 10.886 1.00 75.94 228 GLU A C 1
ATOM 1647 O O . GLU A 1 228 ? 9.337 -2.453 11.881 1.00 75.94 228 GLU A O 1
ATOM 1652 N N . ILE A 1 229 ? 8.947 -1.213 10.047 1.00 72.19 229 ILE A N 1
ATOM 1653 C CA . ILE A 1 229 ? 7.493 -1.138 10.217 1.00 72.19 229 ILE A CA 1
ATOM 1654 C C . ILE A 1 229 ? 6.870 -2.412 9.635 1.00 72.19 229 ILE A C 1
ATOM 1656 O O . ILE A 1 229 ? 6.608 -2.501 8.436 1.00 72.19 229 ILE A O 1
ATOM 1660 N N . ALA A 1 230 ? 6.655 -3.413 10.487 1.00 66.75 230 ALA A N 1
ATOM 1661 C CA . ALA A 1 230 ? 6.012 -4.671 10.099 1.00 66.75 230 ALA A CA 1
ATOM 1662 C C . ALA A 1 230 ? 4.475 -4.590 10.122 1.00 66.75 230 ALA A C 1
ATOM 1664 O O . ALA A 1 230 ? 3.809 -5.227 9.309 1.00 66.75 230 ALA A O 1
ATOM 1665 N N . GLU A 1 231 ? 3.916 -3.784 11.023 1.00 67.50 231 GLU A N 1
ATOM 1666 C CA . GLU A 1 231 ? 2.478 -3.602 11.193 1.00 67.50 231 GLU A CA 1
ATOM 1667 C C . GLU A 1 231 ? 2.163 -2.195 11.705 1.00 67.50 231 GLU A C 1
ATOM 1669 O O . GLU A 1 231 ? 2.985 -1.557 12.364 1.00 67.50 231 GLU A O 1
ATOM 1674 N N . PHE A 1 232 ? 0.959 -1.713 11.395 1.00 62.06 232 PHE A N 1
ATOM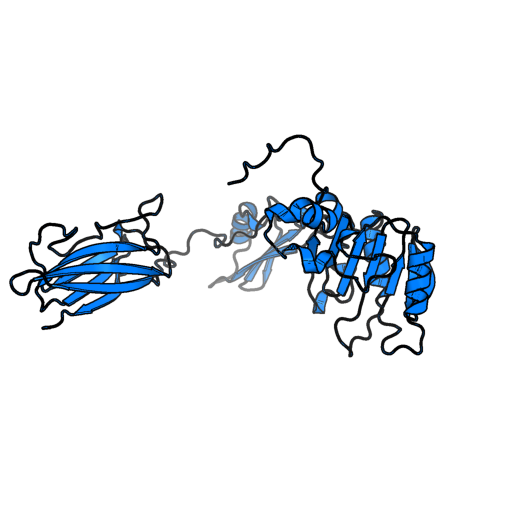 1675 C CA . PHE A 1 232 ? 0.377 -0.574 12.090 1.00 62.06 232 PHE A CA 1
ATOM 1676 C C . PHE A 1 232 ? -0.588 -1.138 13.130 1.00 62.06 232 PHE A C 1
ATOM 1678 O O . PHE A 1 232 ? -1.616 -1.686 12.722 1.00 62.06 232 PHE A O 1
ATOM 1685 N N . PRO A 1 233 ? -0.287 -1.037 14.435 1.00 64.06 233 PRO A N 1
ATOM 1686 C CA . PRO A 1 233 ? -1.218 -1.496 15.453 1.00 64.06 233 PRO A CA 1
ATOM 1687 C C . PRO A 1 233 ? -2.526 -0.711 15.302 1.00 64.06 233 PRO A C 1
ATOM 1689 O O . PRO A 1 233 ? -2.528 0.522 15.301 1.00 64.06 233 PRO A O 1
ATOM 1692 N N . SER A 1 234 ? -3.632 -1.427 15.091 1.00 45.75 234 SER A N 1
ATOM 1693 C CA . SER A 1 234 ? -4.979 -0.846 15.001 1.00 45.75 234 SER A CA 1
ATOM 1694 C C . SER A 1 234 ? -5.566 -0.521 16.371 1.00 45.75 234 SER A C 1
ATOM 1696 O O . SER A 1 234 ? -6.578 0.171 16.457 1.00 45.75 234 SER A O 1
ATOM 1698 N N . GLU A 1 235 ? -4.957 -1.044 17.431 1.00 55.81 235 GLU A N 1
ATOM 1699 C CA . GLU A 1 235 ? -5.346 -0.768 18.804 1.00 55.81 235 GLU A CA 1
ATOM 1700 C C . GLU A 1 235 ? -4.963 0.669 19.161 1.00 55.81 235 GLU A C 1
ATOM 1702 O O . GLU A 1 235 ? -3.855 1.120 18.858 1.00 55.81 235 GLU A O 1
ATOM 1707 N N . TYR A 1 236 ? -5.902 1.405 19.763 1.00 51.28 236 TYR A N 1
ATOM 1708 C CA . TYR A 1 236 ? -5.652 2.767 20.214 1.00 51.28 236 TYR A CA 1
ATOM 1709 C C . TYR A 1 236 ? -4.457 2.741 21.169 1.00 51.28 236 TYR A C 1
ATOM 1711 O O . TYR A 1 236 ? -4.540 2.121 22.232 1.00 51.28 236 TYR A O 1
ATOM 1719 N N . PRO A 1 237 ? -3.337 3.394 20.825 1.00 51.75 237 PRO A N 1
ATOM 1720 C CA . PRO A 1 237 ? -2.183 3.341 21.685 1.00 51.75 237 PRO A CA 1
ATOM 1721 C C . PRO A 1 237 ? -2.508 4.238 22.890 1.00 51.75 237 PRO A C 1
ATOM 1723 O O . PRO A 1 237 ? -2.627 5.456 22.790 1.00 51.75 237 PRO A O 1
ATOM 1726 N N . GLY A 1 238 ? -2.737 3.627 24.050 1.00 54.09 238 GLY A N 1
ATOM 1727 C CA . GLY A 1 238 ? -3.162 4.304 25.277 1.00 54.09 238 GLY A CA 1
ATOM 1728 C C . GLY A 1 238 ? -3.950 3.373 26.198 1.00 54.09 238 GLY A C 1
ATOM 1729 O O . GLY A 1 238 ? -4.447 2.347 25.744 1.00 54.09 238 GLY A O 1
ATOM 1730 N N . PRO A 1 239 ? -4.070 3.695 27.500 1.00 48.62 239 PRO A N 1
ATOM 1731 C CA . PRO A 1 239 ? -4.991 2.964 28.359 1.00 48.62 239 PRO A CA 1
ATOM 1732 C C . PRO A 1 239 ? -6.403 3.054 27.760 1.00 48.62 239 PRO A C 1
ATOM 1734 O O . PRO A 1 239 ? -6.752 4.117 27.232 1.00 48.62 239 PRO A O 1
ATOM 1737 N N . PRO A 1 240 ? -7.210 1.981 27.840 1.00 48.75 240 PRO A N 1
ATOM 1738 C CA . PRO A 1 240 ? -8.575 1.995 27.331 1.00 48.75 240 PRO A CA 1
ATOM 1739 C C . PRO A 1 240 ? -9.307 3.217 27.883 1.00 48.75 240 PRO A C 1
ATOM 1741 O O . PRO A 1 240 ? -9.273 3.481 29.091 1.00 48.75 240 PRO A O 1
ATOM 1744 N N . ILE A 1 241 ? -9.915 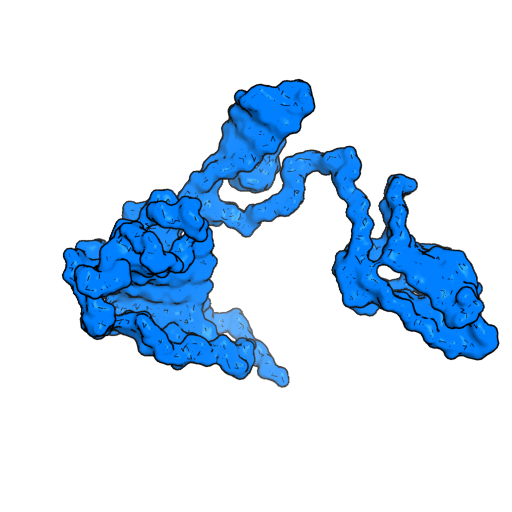4.000 26.989 1.00 52.47 241 ILE A N 1
ATOM 1745 C CA . ILE A 1 241 ? -10.699 5.166 27.385 1.00 52.47 241 ILE A CA 1
ATOM 1746 C C . ILE A 1 241 ? -11.904 4.623 28.159 1.00 52.47 241 ILE A C 1
ATOM 1748 O O . ILE A 1 241 ? -12.679 3.849 27.600 1.00 52.47 241 ILE A O 1
ATOM 1752 N N . PRO A 1 242 ? -12.098 4.984 29.440 1.00 44.56 242 PRO A N 1
ATOM 1753 C CA . PRO A 1 242 ? -13.232 4.477 30.199 1.00 44.56 242 PRO A CA 1
ATOM 1754 C C . PRO A 1 242 ? -14.547 4.931 29.541 1.00 44.56 242 PRO A C 1
ATOM 1756 O O . PRO A 1 242 ? -14.911 6.102 29.649 1.00 44.56 242 PRO A O 1
ATOM 1759 N N . GLY A 1 243 ? -15.243 4.019 28.851 1.00 50.16 243 GLY A N 1
ATOM 1760 C CA . GLY A 1 243 ? -16.549 4.263 28.219 1.00 50.16 243 GLY A CA 1
ATOM 1761 C C . GLY A 1 243 ? -16.658 3.987 26.709 1.00 50.16 243 GLY A C 1
ATOM 1762 O O . GLY A 1 243 ? -17.778 3.985 26.207 1.00 50.16 243 GLY A O 1
ATOM 1763 N N . GLU A 1 244 ? -15.557 3.715 26.006 1.00 48.31 244 GLU A N 1
ATOM 1764 C CA . GLU A 1 244 ? -15.509 3.141 24.643 1.00 48.31 244 GLU A CA 1
ATOM 1765 C C . GLU A 1 244 ? -14.717 1.823 24.790 1.00 48.31 244 GLU A C 1
ATOM 1767 O O . GLU A 1 244 ? -13.607 1.852 25.302 1.00 48.31 244 GLU A O 1
ATOM 1772 N N . ASP A 1 245 ? -15.199 0.603 24.558 1.00 54.41 245 ASP A N 1
ATOM 1773 C CA . ASP A 1 245 ? -16.190 0.112 23.614 1.00 54.41 245 ASP A CA 1
ATOM 1774 C C . ASP A 1 245 ? -17.008 -1.032 24.231 1.00 54.41 245 ASP A C 1
ATOM 1776 O O . ASP A 1 245 ? -16.479 -2.076 24.617 1.00 54.41 245 ASP A O 1
ATOM 1780 N N . VAL A 1 246 ? -18.330 -0.887 24.248 1.00 58.12 246 VAL A N 1
ATOM 1781 C CA . VAL A 1 246 ? -19.211 -2.055 24.174 1.00 58.12 246 VAL A CA 1
ATOM 1782 C C . VAL A 1 246 ? -20.016 -1.876 22.894 1.00 58.12 246 VAL A C 1
ATOM 1784 O O . VAL A 1 246 ? -21.148 -1.392 22.906 1.00 58.12 246 VAL A O 1
ATOM 1787 N N . SER A 1 247 ? -19.378 -2.152 21.755 1.00 70.94 247 SER A N 1
ATOM 1788 C CA . SER A 1 247 ? -20.044 -2.119 20.4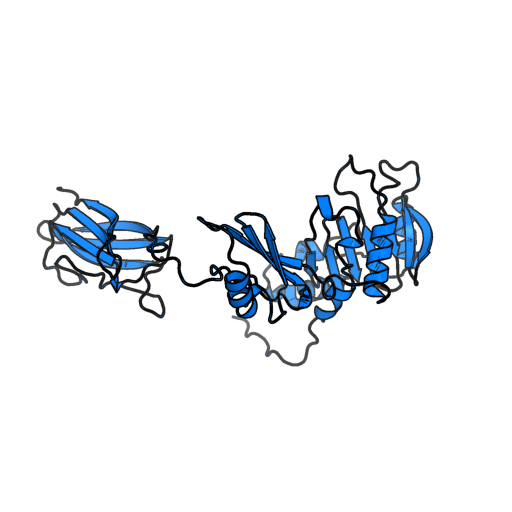57 1.00 70.94 247 SER A CA 1
ATOM 1789 C C . SER A 1 247 ? -21.053 -3.263 20.388 1.00 70.94 247 SER A C 1
ATOM 1791 O O . SER A 1 247 ? -20.737 -4.424 20.641 1.00 70.94 247 SER A O 1
ATOM 1793 N N . VAL A 1 248 ? -22.307 -2.922 20.088 1.00 84.88 248 VAL A N 1
ATOM 1794 C CA . VAL A 1 248 ? -23.344 -3.925 19.837 1.00 84.88 248 VAL A CA 1
ATOM 1795 C C . VAL A 1 248 ? -22.991 -4.626 18.522 1.00 84.88 248 VAL A C 1
ATOM 1797 O O . VAL A 1 248 ? -22.924 -3.932 17.499 1.00 84.88 248 VAL A O 1
ATOM 1800 N N . PRO A 1 249 ? -22.801 -5.956 18.506 1.00 88.94 249 PRO A N 1
ATOM 1801 C CA . PRO A 1 249 ? -22.437 -6.667 17.286 1.00 88.94 249 PRO A CA 1
ATOM 1802 C C . PRO A 1 249 ? -23.544 -6.520 16.237 1.00 88.94 249 PRO A C 1
ATOM 1804 O O . PRO A 1 249 ? -24.732 -6.655 16.546 1.00 88.94 249 PRO A O 1
ATOM 1807 N N . GLN A 1 250 ? -23.167 -6.219 14.997 1.00 90.31 250 GLN A N 1
ATOM 1808 C CA . GLN A 1 250 ? -24.092 -6.136 13.870 1.00 90.31 250 GLN A CA 1
ATOM 1809 C C . GLN A 1 250 ? -24.168 -7.503 13.193 1.00 90.31 250 GLN A C 1
ATOM 1811 O O . GLN A 1 250 ? -23.377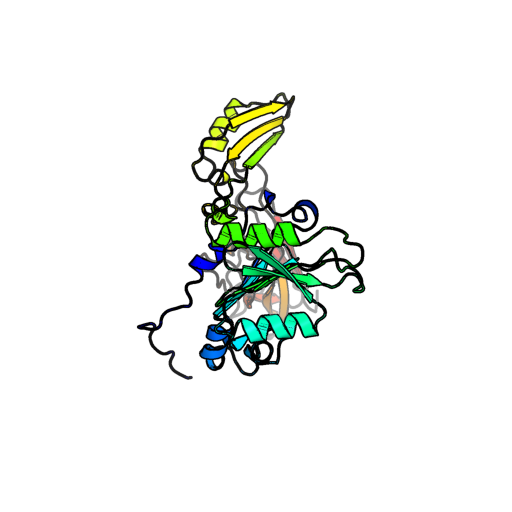 -7.816 12.305 1.00 90.31 250 GLN A O 1
ATOM 1816 N N . ILE A 1 251 ? -25.123 -8.324 13.625 1.00 91.50 251 ILE A N 1
ATOM 1817 C CA . ILE A 1 251 ? -25.357 -9.660 13.065 1.00 91.50 251 ILE A CA 1
ATOM 1818 C C . ILE A 1 251 ? -26.668 -9.702 12.290 1.00 91.50 251 ILE A C 1
ATOM 1820 O O . ILE A 1 251 ? -27.644 -9.045 12.654 1.00 91.50 251 ILE A O 1
ATOM 1824 N N . ASN A 1 252 ? -26.699 -10.500 11.230 1.00 94.31 252 ASN A N 1
ATOM 1825 C CA . ASN A 1 252 ? -27.907 -10.798 10.481 1.00 94.31 252 ASN A CA 1
ATOM 1826 C C . ASN A 1 252 ? -28.426 -12.176 10.899 1.00 94.31 252 ASN A C 1
ATOM 1828 O O . ASN A 1 252 ? -27.717 -13.168 10.738 1.00 94.31 252 ASN A O 1
ATOM 1832 N N . LEU A 1 253 ? -29.648 -12.233 11.428 1.00 96.62 253 LEU A N 1
ATOM 1833 C CA . LEU A 1 253 ? -30.272 -13.475 11.877 1.00 96.62 253 LEU A CA 1
ATOM 1834 C C . LEU A 1 253 ? -31.447 -13.843 10.980 1.00 96.62 253 LEU A C 1
ATOM 1836 O O . LEU A 1 253 ? -32.295 -13.003 10.678 1.00 96.62 253 LEU A O 1
ATOM 1840 N N . GLU A 1 254 ? -31.503 -15.111 10.598 1.00 97.69 254 GLU A N 1
ATOM 1841 C CA . GLU A 1 254 ? -32.649 -15.715 9.928 1.00 97.69 254 GLU A CA 1
ATOM 1842 C C . GLU A 1 254 ? -33.436 -16.578 10.910 1.00 97.69 254 GLU A C 1
ATOM 1844 O O . GLU A 1 254 ? -32.848 -17.236 11.765 1.00 97.69 254 GLU A O 1
ATOM 1849 N N . PHE A 1 255 ? -34.760 -16.551 10.776 1.00 98.25 255 PHE A N 1
ATOM 1850 C CA . PHE A 1 255 ? -35.710 -17.264 11.620 1.00 98.25 255 PHE A CA 1
ATOM 1851 C C . PHE A 1 255 ? -36.531 -18.199 10.734 1.00 98.25 255 PHE A C 1
ATOM 1853 O O . PHE A 1 255 ? -37.202 -17.739 9.809 1.00 98.25 255 PHE A O 1
ATOM 1860 N N . GLU A 1 256 ? -36.486 -19.497 11.017 1.00 97.69 256 GLU A N 1
ATOM 1861 C CA . GLU A 1 256 ? -37.256 -20.516 10.306 1.00 97.69 256 GLU A CA 1
ATOM 1862 C C . GLU A 1 256 ? -38.094 -21.313 11.307 1.00 97.69 256 GLU A C 1
ATOM 1864 O O . GLU A 1 256 ? -37.565 -21.936 12.224 1.00 97.69 256 GLU A O 1
ATOM 1869 N N . TYR A 1 257 ? -39.419 -21.247 11.161 1.00 96.44 257 TYR A N 1
ATOM 1870 C CA . TYR A 1 257 ? -40.357 -21.976 12.009 1.00 96.44 257 TYR A CA 1
ATOM 1871 C C . TYR A 1 257 ? -40.843 -23.244 11.308 1.00 96.44 257 TYR A C 1
ATOM 1873 O O . TYR A 1 257 ? -41.502 -23.177 10.266 1.00 96.44 257 TYR A O 1
ATOM 1881 N N . GLU A 1 258 ? -40.587 -24.392 11.928 1.00 95.00 258 GLU A N 1
ATOM 1882 C CA . GLU A 1 258 ? -41.102 -25.688 11.507 1.00 95.00 258 GLU A CA 1
ATOM 1883 C C . GLU A 1 258 ? -42.177 -26.175 12.483 1.00 95.00 258 GLU A C 1
ATOM 1885 O O . GLU A 1 258 ? -41.904 -26.533 13.633 1.00 95.00 258 GLU A O 1
ATOM 1890 N N . GLU A 1 259 ? -43.427 -26.202 12.017 1.00 91.19 259 GLU A N 1
ATOM 1891 C CA . GLU A 1 259 ? -44.556 -26.690 12.807 1.00 91.19 259 GLU A CA 1
ATOM 1892 C C . GLU A 1 259 ? -44.426 -28.199 13.093 1.00 91.19 259 GLU A C 1
ATOM 1894 O O . GLU A 1 259 ? -44.236 -29.031 12.203 1.00 91.19 259 GLU A O 1
ATOM 1899 N N . SER A 1 260 ? -44.601 -28.551 14.363 1.00 82.56 260 SER A N 1
ATOM 1900 C CA . SER A 1 260 ? -44.817 -29.907 14.864 1.00 82.56 260 SER A CA 1
ATOM 1901 C C . SER A 1 260 ? -46.290 -30.089 15.273 1.00 82.56 260 SER A C 1
ATOM 1903 O O . SER A 1 260 ? -47.129 -29.216 15.067 1.00 82.56 260 SER A O 1
ATOM 1905 N N . ALA A 1 261 ? -46.664 -31.243 15.826 1.00 77.94 261 ALA A N 1
ATOM 1906 C CA . ALA A 1 261 ? -48.059 -31.470 16.200 1.00 77.94 261 ALA A CA 1
ATOM 1907 C C . ALA A 1 261 ? -48.564 -30.451 17.251 1.00 77.94 261 ALA A C 1
ATOM 1909 O O . ALA A 1 261 ? -47.826 -30.045 18.143 1.00 77.94 261 ALA A O 1
ATOM 1910 N N . ASP A 1 262 ? -49.855 -30.105 17.171 1.00 81.00 262 ASP A N 1
ATOM 1911 C CA . ASP A 1 262 ? -50.597 -29.319 18.170 1.00 81.00 262 ASP A CA 1
ATOM 1912 C C . ASP A 1 262 ? -50.210 -27.826 18.308 1.00 81.00 262 ASP A C 1
ATOM 1914 O O . ASP A 1 262 ? -50.254 -27.270 19.409 1.00 81.00 262 ASP A O 1
ATOM 1918 N N . GLY A 1 263 ? -49.900 -27.144 17.194 1.00 86.19 263 GLY A N 1
ATOM 1919 C CA . GLY A 1 263 ? -49.676 -25.685 17.175 1.00 86.19 263 GLY A CA 1
ATOM 1920 C C . GLY A 1 263 ? -48.388 -25.258 17.884 1.00 86.19 263 GLY A C 1
ATOM 1921 O O . GLY A 1 263 ? -48.291 -24.163 18.437 1.00 86.19 263 GLY A O 1
ATOM 1922 N N . GLN A 1 264 ? -47.412 -26.158 17.923 1.00 94.06 264 GLN A N 1
ATOM 1923 C CA . GLN A 1 264 ? -46.086 -25.968 18.500 1.00 94.06 264 GLN A CA 1
ATOM 1924 C C . GLN A 1 264 ? -45.058 -26.387 17.465 1.00 94.06 264 GLN A C 1
ATOM 1926 O O . GLN A 1 264 ? -45.346 -27.239 16.634 1.00 94.06 264 GLN A O 1
ATOM 1931 N N . GLY A 1 265 ? -43.859 -25.827 17.494 1.00 94.94 265 GLY A N 1
ATOM 1932 C CA . GLY A 1 265 ? -42.821 -26.145 16.522 1.00 94.94 265 GLY A CA 1
ATOM 1933 C C . GLY A 1 265 ? -41.442 -25.690 16.966 1.00 94.94 265 GLY A C 1
ATOM 1934 O O . GLY A 1 265 ? -41.297 -25.029 17.998 1.00 94.94 265 GLY A O 1
ATOM 1935 N N . ILE A 1 266 ? -40.435 -26.061 16.186 1.00 96.94 266 ILE A N 1
ATOM 1936 C CA . ILE A 1 266 ? -39.059 -25.619 16.405 1.00 96.94 266 ILE A CA 1
ATOM 1937 C C . ILE A 1 266 ? -38.835 -24.349 15.587 1.00 96.94 266 ILE A C 1
ATOM 1939 O O . ILE A 1 266 ? -39.138 -24.304 14.398 1.00 96.94 266 ILE A O 1
ATOM 1943 N N . LEU A 1 267 ? -38.333 -23.311 16.249 1.00 97.88 267 LEU A N 1
ATOM 1944 C CA . LEU A 1 267 ? -37.820 -22.102 15.626 1.00 97.88 267 LEU A CA 1
ATOM 1945 C C . LEU A 1 267 ? -36.298 -22.197 15.565 1.00 97.88 267 LEU A C 1
ATOM 1947 O O . LEU A 1 267 ? -35.635 -22.070 16.597 1.00 97.88 267 LEU A O 1
ATOM 1951 N N . THR A 1 268 ? -35.760 -22.384 14.368 1.00 98.19 268 THR A N 1
ATOM 1952 C CA . THR A 1 268 ? -34.320 -22.347 14.115 1.00 98.19 268 THR A CA 1
ATOM 1953 C C . THR A 1 268 ? -33.903 -20.910 13.834 1.00 98.19 268 THR A C 1
ATOM 1955 O O . THR A 1 268 ? -34.444 -20.247 12.947 1.00 98.19 268 THR A O 1
ATOM 1958 N N . ILE A 1 269 ? -32.940 -20.411 14.606 1.00 98.19 269 ILE A N 1
ATOM 1959 C CA . ILE A 1 269 ? -32.399 -19.056 14.471 1.00 98.19 269 ILE A CA 1
ATOM 1960 C C . ILE A 1 269 ? -30.945 -19.176 14.031 1.00 98.19 269 ILE A C 1
ATOM 1962 O O . ILE A 1 269 ? -30.123 -19.674 14.797 1.00 98.19 269 ILE A O 1
ATOM 1966 N N . THR A 1 270 ? -30.625 -18.713 12.823 1.00 97.56 270 THR A N 1
ATOM 1967 C CA . THR A 1 270 ? -29.303 -18.896 12.198 1.00 97.56 270 THR A CA 1
ATOM 1968 C C . THR A 1 270 ? -28.586 -17.565 12.005 1.00 97.56 270 THR A C 1
ATOM 1970 O O . THR A 1 270 ? -29.166 -16.611 11.486 1.00 97.56 270 THR A O 1
ATOM 1973 N N . HIS A 1 271 ? -27.305 -17.496 12.374 1.00 95.00 271 HIS A N 1
ATOM 1974 C CA . HIS A 1 271 ? -26.418 -16.380 12.037 1.00 95.00 271 HIS A CA 1
ATOM 1975 C C . HIS A 1 271 ? -26.024 -16.461 10.562 1.00 95.00 271 HIS A C 1
ATOM 1977 O O . HIS A 1 271 ? -25.312 -17.367 10.145 1.00 95.00 271 HIS A O 1
ATOM 1983 N N . GLN A 1 272 ? -26.500 -15.523 9.747 1.00 94.25 272 GLN A N 1
ATOM 1984 C CA . GLN A 1 272 ? -26.277 -15.511 8.296 1.00 94.25 272 GLN A CA 1
ATOM 1985 C C . GLN A 1 272 ? -25.051 -14.685 7.871 1.00 94.25 272 GLN A C 1
ATOM 1987 O O . GLN A 1 272 ? -24.670 -14.690 6.700 1.00 94.25 272 GLN A O 1
ATOM 1992 N N . GLY A 1 273 ? -24.438 -13.939 8.791 1.00 84.00 273 GLY A N 1
ATOM 1993 C CA . GLY A 1 273 ? -23.313 -13.047 8.509 1.00 84.00 273 GLY A CA 1
ATOM 1994 C C . GLY A 1 273 ? -23.334 -11.763 9.333 1.00 84.00 273 GLY A C 1
ATOM 1995 O O . GLY A 1 273 ? -24.310 -11.455 10.015 1.00 84.00 273 GLY A O 1
ATOM 1996 N N . GLY A 1 274 ? -22.237 -11.011 9.272 1.00 90.88 274 GLY A N 1
ATOM 1997 C CA . GLY A 1 274 ? -21.994 -9.840 10.118 1.00 90.88 274 GLY A CA 1
ATOM 1998 C C . GLY A 1 274 ? -20.837 -10.076 11.085 1.00 90.88 274 GLY A C 1
ATOM 1999 O O . GLY A 1 274 ? -19.963 -10.898 10.806 1.00 90.88 274 GLY A O 1
ATOM 2000 N N . ASP A 1 275 ? -20.839 -9.348 12.198 1.00 91.81 275 ASP A N 1
ATOM 2001 C CA . ASP A 1 275 ? -19.806 -9.449 13.232 1.00 91.81 275 ASP A CA 1
ATOM 2002 C C . ASP A 1 275 ? -19.850 -10.809 13.960 1.00 91.81 275 ASP A C 1
ATOM 2004 O O . ASP A 1 275 ? -20.887 -11.482 14.011 1.00 91.81 275 ASP A O 1
ATOM 2008 N N . ALA A 1 276 ? -18.727 -11.209 14.561 1.00 88.56 276 ALA A N 1
ATOM 2009 C CA . ALA A 1 276 ? -18.713 -12.290 15.545 1.00 88.56 276 ALA A CA 1
ATOM 2010 C C . ALA A 1 276 ? -19.332 -11.808 16.869 1.00 88.56 276 ALA A C 1
ATOM 2012 O O . ALA A 1 276 ? -19.274 -10.620 17.201 1.00 88.56 276 ALA A O 1
ATOM 2013 N N . ALA A 1 277 ? -19.934 -12.718 17.636 1.00 89.00 277 ALA A N 1
ATOM 2014 C CA . ALA A 1 277 ? -20.516 -12.386 18.937 1.00 89.00 277 ALA A CA 1
ATOM 2015 C C . ALA A 1 277 ? -20.242 -13.479 19.972 1.00 89.00 277 ALA A C 1
ATOM 2017 O O . ALA A 1 277 ? -20.489 -14.649 19.715 1.00 89.00 277 ALA A O 1
ATOM 2018 N N . ALA A 1 278 ? -19.799 -13.108 21.173 1.00 89.75 278 ALA A N 1
ATOM 2019 C CA . ALA A 1 278 ? -19.605 -14.064 22.262 1.00 89.75 278 ALA A CA 1
ATOM 2020 C C . ALA A 1 278 ? -20.951 -14.684 22.697 1.00 89.75 278 ALA A C 1
ATOM 2022 O O . ALA A 1 278 ? -21.876 -13.953 23.075 1.00 89.75 278 ALA A O 1
ATOM 2023 N N . ALA A 1 279 ? -21.085 -16.015 22.637 1.00 90.06 279 ALA A N 1
ATOM 2024 C CA . ALA A 1 279 ? -22.362 -16.702 22.866 1.00 90.06 279 ALA A CA 1
ATOM 2025 C C . ALA A 1 279 ? -22.921 -16.482 24.284 1.00 90.06 279 ALA A C 1
ATOM 2027 O O . ALA A 1 279 ? -24.134 -16.390 24.470 1.00 90.06 279 ALA A O 1
ATOM 2028 N N . ASP A 1 280 ? -22.052 -16.321 25.285 1.00 90.25 280 ASP A N 1
ATOM 2029 C CA . ASP A 1 280 ? -22.424 -16.027 26.674 1.00 90.25 280 ASP A CA 1
ATOM 2030 C C . ASP A 1 280 ? -23.060 -14.638 26.857 1.00 90.25 280 ASP A C 1
ATOM 2032 O O . ASP A 1 280 ? -23.715 -14.388 27.872 1.00 90.25 280 ASP A O 1
ATOM 2036 N N . ARG A 1 281 ? -22.913 -13.751 25.864 1.00 91.06 281 ARG A N 1
ATOM 2037 C CA . ARG A 1 281 ? -23.505 -12.406 25.837 1.00 91.06 281 ARG A CA 1
ATOM 2038 C C . ARG A 1 281 ? -24.774 -12.307 25.000 1.00 91.06 281 ARG A C 1
ATOM 2040 O O . ARG A 1 281 ? -25.385 -11.241 24.968 1.00 91.06 281 ARG A O 1
ATOM 2047 N N . VAL A 1 282 ? -25.182 -13.382 24.326 1.00 94.06 282 VAL A N 1
ATOM 2048 C CA . VAL A 1 282 ? -26.381 -13.425 23.481 1.00 94.06 282 VAL A CA 1
ATOM 2049 C C . VAL A 1 282 ? -27.477 -14.220 24.183 1.00 94.06 282 VAL A C 1
ATOM 2051 O O . VAL A 1 282 ? -27.252 -15.313 24.693 1.00 94.06 282 VAL A O 1
ATOM 2054 N N . PHE A 1 283 ? -28.689 -13.673 24.217 1.00 95.88 283 PHE A N 1
ATOM 2055 C CA . PHE A 1 283 ? -29.821 -14.212 24.963 1.00 95.88 283 PHE A CA 1
ATOM 2056 C C . PHE A 1 283 ? -31.062 -14.328 24.087 1.00 95.88 283 PHE A C 1
ATOM 2058 O O . PHE A 1 283 ? -31.488 -13.363 23.453 1.00 95.88 283 PHE A O 1
ATOM 2065 N N . VAL A 1 284 ? -31.711 -15.487 24.151 1.00 97.38 284 VAL A N 1
ATOM 2066 C CA . VAL A 1 284 ? -33.066 -15.698 23.644 1.00 97.38 284 VAL A CA 1
ATOM 2067 C C . VAL A 1 284 ? -34.055 -15.203 24.695 1.00 97.38 284 VAL A C 1
ATOM 2069 O O . VAL A 1 284 ? -34.064 -15.661 25.842 1.00 97.38 284 VAL A O 1
ATOM 2072 N N . ARG A 1 285 ? -34.903 -14.248 24.323 1.00 97.25 285 ARG A N 1
ATOM 2073 C CA . ARG A 1 285 ? -35.952 -13.673 25.177 1.00 97.25 285 ARG A CA 1
ATOM 2074 C C . ARG A 1 285 ? -37.269 -13.632 24.424 1.00 97.25 285 ARG A C 1
ATOM 2076 O O . ARG A 1 285 ? -37.286 -13.684 23.204 1.00 97.25 285 ARG A O 1
ATOM 2083 N N . GLY A 1 286 ? -38.378 -13.489 25.144 1.00 96.19 286 GLY A N 1
ATOM 2084 C CA . GLY A 1 286 ? -39.687 -13.393 24.506 1.00 96.19 286 GLY A CA 1
ATOM 2085 C C . GLY A 1 286 ? -40.784 -14.132 25.250 1.00 96.19 286 GLY A C 1
ATOM 2086 O O . GLY A 1 286 ? -40.719 -14.299 26.470 1.00 96.19 286 GLY A O 1
ATOM 2087 N N . SER A 1 287 ? -41.789 -14.550 24.493 1.00 96.31 287 SER A N 1
ATOM 2088 C CA . SER A 1 287 ? -42.952 -15.313 24.945 1.00 96.31 287 SER A CA 1
ATOM 2089 C C . SER A 1 287 ? -43.325 -16.389 23.928 1.00 96.31 287 SER A C 1
ATOM 2091 O O . SER A 1 287 ? -42.914 -16.311 22.773 1.00 96.31 287 SER A O 1
ATOM 2093 N N . GLY A 1 288 ? -44.138 -17.358 24.360 1.00 95.69 288 GLY A N 1
ATOM 2094 C CA . GLY A 1 288 ? -44.565 -18.481 23.520 1.00 95.69 288 GLY A CA 1
ATOM 2095 C C . GLY A 1 288 ? -43.545 -19.615 23.457 1.00 95.69 288 GLY A C 1
ATOM 2096 O O . GLY A 1 288 ? -43.442 -20.277 22.441 1.00 95.69 288 GLY A O 1
ATOM 2097 N N . PHE A 1 289 ? -42.752 -19.832 24.511 1.00 97.62 289 PHE A N 1
ATOM 2098 C CA . PHE A 1 289 ? -41.872 -21.000 24.586 1.00 97.62 289 PHE A CA 1
ATOM 2099 C C . PHE A 1 289 ? -42.671 -22.281 24.867 1.00 97.62 289 PHE A C 1
ATOM 2101 O O . PHE A 1 289 ? -43.646 -22.250 25.624 1.00 97.62 289 PHE A O 1
ATOM 2108 N N . ALA A 1 290 ? -42.226 -23.401 24.301 1.00 95.19 290 ALA A N 1
ATOM 2109 C CA . ALA A 1 290 ? -42.845 -24.715 24.433 1.00 95.19 290 ALA A CA 1
ATOM 2110 C C . ALA A 1 290 ? -41.803 -25.809 24.717 1.00 95.19 290 ALA A C 1
ATOM 2112 O O . ALA A 1 290 ? -40.657 -25.734 24.276 1.00 95.19 290 ALA A O 1
ATOM 2113 N N . GLU A 1 291 ? -42.219 -26.847 25.443 1.00 93.94 291 GLU A N 1
ATOM 2114 C CA . GLU A 1 291 ? -41.396 -28.022 25.742 1.00 93.94 291 GLU A CA 1
ATOM 2115 C C . GLU A 1 291 ? -41.436 -29.004 24.563 1.00 93.94 291 GLU A C 1
ATOM 2117 O O . GLU A 1 291 ? -42.373 -29.795 24.442 1.00 93.94 291 GLU A O 1
ATOM 2122 N N . ILE A 1 292 ? -40.424 -28.941 23.695 1.00 90.81 292 ILE A N 1
ATOM 2123 C CA . ILE A 1 292 ? -40.318 -29.756 22.478 1.00 90.81 292 ILE A CA 1
ATOM 2124 C C . ILE A 1 292 ? -39.016 -30.560 22.511 1.00 90.81 292 ILE A C 1
ATOM 2126 O O . ILE A 1 292 ? -37.942 -30.026 22.788 1.00 90.81 292 ILE A O 1
ATOM 2130 N N . GLU A 1 293 ? -39.112 -31.860 22.230 1.00 89.06 293 GLU A N 1
ATOM 2131 C CA . GLU A 1 293 ? -37.944 -32.735 22.126 1.00 89.06 293 GLU A CA 1
ATOM 2132 C C . GLU A 1 293 ? -37.087 -32.338 20.914 1.00 89.06 293 GLU A C 1
ATOM 2134 O O . GLU A 1 293 ? -37.599 -32.221 19.804 1.00 89.06 293 GLU A O 1
ATOM 2139 N N . GLY A 1 294 ? -35.783 -32.151 21.130 1.00 86.31 294 GLY A N 1
ATOM 2140 C CA . GLY A 1 294 ? -34.833 -31.749 20.088 1.00 86.31 294 GLY A CA 1
ATOM 2141 C C . GLY A 1 294 ? -34.509 -30.254 20.052 1.00 86.31 294 GLY A C 1
ATOM 2142 O O . GLY A 1 294 ? -33.562 -29.889 19.372 1.00 86.31 294 GLY A O 1
ATOM 2143 N N . ALA A 1 295 ? -35.218 -29.412 20.811 1.00 94.12 295 ALA A N 1
ATOM 2144 C CA . ALA A 1 295 ? -34.856 -28.004 20.959 1.00 94.12 295 ALA A CA 1
ATOM 2145 C C . ALA A 1 295 ? -33.674 -27.816 21.928 1.00 94.12 295 ALA A C 1
ATOM 2147 O O . ALA A 1 295 ? -33.641 -28.424 23.003 1.00 94.12 295 ALA A O 1
ATOM 2148 N N . ASP A 1 296 ? -32.761 -26.899 21.603 1.00 96.12 296 ASP A N 1
ATOM 2149 C CA . ASP A 1 296 ? -31.707 -26.434 22.515 1.00 96.12 296 ASP A CA 1
ATOM 2150 C C . ASP A 1 296 ? -32.301 -25.631 23.682 1.00 96.12 296 ASP A C 1
ATOM 2152 O O . ASP A 1 296 ? -31.772 -25.616 24.799 1.00 96.12 296 ASP A O 1
ATOM 2156 N N . ARG A 1 297 ? -33.421 -24.936 23.432 1.00 95.25 297 ARG A N 1
ATOM 2157 C CA . ARG A 1 297 ? -34.108 -24.086 24.411 1.00 95.25 297 ARG A CA 1
ATOM 2158 C C . ARG A 1 297 ? -35.619 -24.251 24.388 1.00 95.25 297 ARG A C 1
ATOM 2160 O O . ARG A 1 297 ? -36.251 -24.107 23.355 1.00 95.25 297 ARG A O 1
ATOM 2167 N N . THR A 1 298 ? -36.206 -24.395 25.572 1.00 96.06 298 THR A N 1
ATOM 2168 C CA . THR A 1 298 ? -37.666 -24.394 25.802 1.00 96.06 298 THR A CA 1
ATOM 2169 C C . THR A 1 298 ? -38.109 -23.259 26.738 1.00 96.06 298 THR A C 1
ATOM 2171 O O . THR A 1 298 ? -39.236 -23.222 27.225 1.00 96.06 298 THR A O 1
ATOM 2174 N N . ALA A 1 299 ? -37.206 -22.312 27.019 1.00 96.31 299 ALA A N 1
ATOM 2175 C CA . ALA A 1 299 ? -37.435 -21.125 27.838 1.00 96.31 299 ALA A CA 1
ATOM 2176 C C . ALA A 1 299 ? -36.397 -20.035 27.515 1.00 96.31 299 ALA A C 1
ATOM 2178 O O . ALA A 1 299 ? -35.338 -20.321 26.952 1.00 96.31 299 ALA A O 1
ATOM 2179 N N . ALA A 1 300 ? -36.669 -18.794 27.930 1.00 96.00 300 ALA A N 1
ATOM 2180 C CA . ALA A 1 300 ? -35.727 -17.683 27.790 1.00 96.00 300 ALA A CA 1
ATOM 2181 C C . ALA A 1 300 ? -34.400 -17.938 28.534 1.00 96.00 300 ALA A C 1
ATOM 2183 O O . ALA A 1 300 ? -34.379 -18.507 29.629 1.00 96.00 300 ALA A O 1
ATOM 2184 N N . GLY A 1 301 ? -33.292 -17.451 27.977 1.00 93.81 301 GLY A N 1
ATOM 2185 C CA . GLY A 1 301 ? -31.961 -17.580 28.570 1.00 93.81 301 GLY A CA 1
ATOM 2186 C C . GLY A 1 301 ? -30.829 -17.336 27.568 1.00 93.81 301 GLY A C 1
ATOM 2187 O O . GLY A 1 301 ? -31.104 -16.945 26.436 1.00 93.81 301 GLY A O 1
ATOM 2188 N N . PRO A 1 302 ? -29.557 -17.539 27.965 1.00 93.50 302 PRO A N 1
ATOM 2189 C CA . PRO A 1 302 ? -28.418 -17.415 27.055 1.00 93.50 302 PRO A CA 1
ATOM 2190 C C . PRO A 1 302 ? -28.504 -18.373 25.864 1.00 93.50 302 PRO A C 1
ATOM 2192 O O . PRO A 1 302 ? -29.173 -19.412 25.939 1.00 93.50 302 PRO A O 1
ATOM 2195 N N . TRP A 1 303 ? -27.791 -18.038 24.799 1.00 94.38 303 TRP A N 1
ATOM 2196 C CA . TRP A 1 303 ? -27.568 -18.908 23.656 1.00 94.38 303 TRP A CA 1
ATOM 2197 C C . TRP A 1 303 ? -26.954 -20.241 24.112 1.00 94.38 303 TRP A C 1
ATOM 2199 O O . TRP A 1 303 ? -25.998 -20.262 24.884 1.00 94.38 303 TRP A O 1
ATOM 2209 N N . GLN A 1 304 ? -27.552 -21.356 23.689 1.00 91.31 304 GLN A N 1
ATOM 2210 C CA . GLN A 1 304 ? -27.088 -22.723 23.979 1.00 91.31 304 GLN A CA 1
ATOM 2211 C C . GLN A 1 304 ? -27.059 -23.606 22.722 1.00 91.31 304 GLN A C 1
ATOM 2213 O O . GLN A 1 304 ? -26.960 -24.822 22.846 1.00 91.31 304 GLN A O 1
ATOM 2218 N N . GLY A 1 305 ? -27.149 -22.988 21.541 1.00 90.75 305 GLY A N 1
ATOM 2219 C CA . GLY A 1 305 ? -26.981 -23.668 20.261 1.00 90.75 305 GLY A CA 1
ATOM 2220 C C . GLY A 1 305 ? -25.506 -23.825 19.895 1.00 90.75 305 GLY A C 1
ATOM 2221 O O . GLY A 1 305 ? -24.627 -23.827 20.764 1.00 90.75 305 GLY A O 1
ATOM 2222 N N . SER A 1 306 ? -25.213 -23.922 18.601 1.00 94.44 306 SER A N 1
ATOM 2223 C CA . SER A 1 306 ? -23.834 -24.013 18.129 1.00 94.44 306 SER A CA 1
ATOM 2224 C C . SER A 1 306 ? -23.076 -22.697 18.339 1.00 94.44 306 SER A C 1
ATOM 2226 O O . SER A 1 306 ? -23.651 -21.607 18.309 1.00 94.44 306 SER A O 1
ATOM 2228 N N . ALA A 1 307 ? -21.775 -22.820 18.588 1.00 92.81 307 ALA A N 1
ATOM 2229 C CA . ALA A 1 307 ? -20.814 -21.726 18.613 1.00 92.81 307 ALA A CA 1
ATOM 2230 C C . ALA A 1 307 ? -19.495 -22.292 18.081 1.00 92.81 307 ALA A C 1
ATOM 2232 O O . ALA A 1 307 ? -18.849 -23.109 18.742 1.00 92.81 307 ALA A O 1
ATOM 2233 N N . SER A 1 308 ? -19.166 -21.953 16.840 1.00 89.50 308 SER A N 1
ATOM 2234 C CA . SER A 1 308 ? -18.069 -22.574 16.094 1.00 89.50 308 SER A CA 1
ATOM 2235 C C . SER A 1 308 ? -16.708 -21.915 16.334 1.00 89.50 308 SER A C 1
ATOM 2237 O O . SER A 1 308 ? -15.688 -22.473 15.928 1.00 89.50 308 SER A O 1
ATOM 2239 N N . GLY A 1 309 ? -16.679 -20.758 17.002 1.00 83.75 309 GLY A N 1
ATOM 2240 C CA . GLY A 1 309 ? -15.458 -20.055 17.384 1.00 83.75 309 GLY A CA 1
ATOM 2241 C C . GLY A 1 309 ? -14.657 -20.744 18.486 1.00 83.75 309 GLY A C 1
ATOM 2242 O O . GLY A 1 309 ? -15.226 -21.348 19.395 1.00 83.75 309 GLY A O 1
ATOM 2243 N N . ASP A 1 310 ? -13.332 -20.579 18.446 1.00 73.81 310 ASP A N 1
ATOM 2244 C CA . ASP A 1 310 ? -12.393 -21.223 19.379 1.00 73.81 310 ASP A CA 1
ATOM 2245 C C . ASP A 1 310 ? -12.614 -20.823 20.856 1.00 73.81 310 ASP A C 1
ATOM 2247 O O . ASP A 1 310 ? -12.326 -21.618 21.752 1.00 73.81 310 ASP A O 1
ATOM 2251 N N . ASP A 1 311 ? -13.207 -19.649 21.111 1.00 79.06 311 ASP A N 1
ATOM 2252 C CA . ASP A 1 311 ? -13.546 -19.137 22.449 1.00 79.06 311 ASP A CA 1
ATOM 2253 C C . ASP A 1 311 ? -15.066 -19.116 22.737 1.00 79.06 311 ASP A C 1
ATOM 2255 O O . ASP A 1 311 ? -15.534 -18.432 23.649 1.00 79.06 311 ASP A O 1
ATOM 2259 N N . GLY A 1 312 ? -15.868 -19.875 21.978 1.00 83.25 312 GLY A N 1
ATOM 2260 C CA . GLY A 1 312 ? -17.332 -19.879 22.117 1.00 83.25 312 GLY A CA 1
ATOM 2261 C C . GLY A 1 312 ? -18.013 -18.676 21.455 1.00 83.25 312 GLY A C 1
ATOM 2262 O O . GLY A 1 312 ? -19.089 -18.246 21.876 1.00 83.25 312 GLY A O 1
ATOM 2263 N N . GLU A 1 313 ? -17.383 -18.121 20.421 1.00 90.12 313 GLU A N 1
ATOM 2264 C CA . GLU A 1 313 ? -17.966 -17.083 19.573 1.00 90.12 313 GLU A CA 1
ATOM 2265 C C . GLU A 1 313 ? -18.919 -17.674 18.524 1.00 90.12 313 GLU A C 1
ATOM 2267 O O . GLU A 1 313 ? -18.695 -18.758 17.978 1.00 90.12 313 GLU A O 1
ATOM 2272 N N . LEU A 1 314 ? -19.983 -16.925 18.244 1.00 90.69 314 LEU A N 1
ATOM 2273 C CA . LEU A 1 314 ? -20.947 -17.168 17.181 1.00 90.69 314 LEU A CA 1
ATOM 2274 C C . LEU A 1 314 ? -20.416 -16.583 15.876 1.00 90.69 314 LEU A C 1
ATOM 2276 O O . LEU A 1 314 ? -20.164 -15.377 15.789 1.00 90.69 314 LEU A O 1
ATOM 2280 N N . PHE A 1 315 ? -20.316 -17.429 14.859 1.00 92.19 315 PHE A N 1
ATOM 2281 C CA . PHE A 1 315 ? -19.987 -17.050 13.491 1.00 92.19 315 PHE A CA 1
ATOM 2282 C C . PHE A 1 315 ? -21.156 -17.328 12.545 1.00 92.19 315 PHE A C 1
ATOM 2284 O O . PHE A 1 315 ? -22.153 -17.953 12.902 1.00 92.19 315 PHE A O 1
ATOM 2291 N N . ALA A 1 316 ? -21.019 -16.872 11.300 1.00 92.44 316 ALA A N 1
ATOM 2292 C CA . ALA A 1 316 ? -21.968 -17.211 10.251 1.00 92.44 316 ALA A CA 1
ATOM 2293 C C . ALA A 1 316 ? -22.069 -18.739 10.080 1.00 92.44 316 ALA A C 1
ATOM 2295 O O . ALA A 1 316 ? -21.057 -19.428 9.940 1.00 92.44 316 ALA A O 1
ATOM 2296 N N . GLY A 1 317 ? -23.297 -19.247 10.056 1.00 92.44 317 GLY A N 1
ATOM 2297 C CA . GLY A 1 317 ? -23.633 -20.667 10.036 1.00 92.44 317 GLY A CA 1
ATOM 2298 C C . GLY A 1 317 ? -23.955 -21.253 11.411 1.00 92.44 317 GLY A C 1
ATOM 2299 O O . GLY A 1 317 ? -24.507 -22.351 11.455 1.00 92.44 317 GLY A O 1
ATOM 2300 N N . ASP A 1 318 ? -23.660 -20.549 12.510 1.00 97.38 318 ASP A N 1
ATOM 2301 C CA . ASP A 1 318 ? -24.082 -20.986 13.840 1.00 97.38 318 ASP A CA 1
ATOM 2302 C C . ASP A 1 318 ? -25.584 -20.773 14.053 1.00 97.38 318 ASP A C 1
ATOM 2304 O O . ASP A 1 318 ? -26.157 -19.778 13.601 1.00 97.38 318 ASP A O 1
ATOM 2308 N N . PHE A 1 319 ? -26.227 -21.710 14.749 1.00 97.25 319 PHE A N 1
ATOM 2309 C CA . PHE A 1 319 ? -27.676 -21.724 14.928 1.00 97.25 319 PHE A CA 1
ATOM 2310 C C . PHE A 1 319 ? -28.096 -22.194 16.322 1.00 97.25 319 PHE A C 1
ATOM 2312 O O . PHE A 1 319 ? -27.318 -22.806 17.056 1.00 97.25 319 PHE A O 1
ATOM 2319 N N . ILE A 1 320 ? -29.339 -21.888 16.684 1.00 97.94 320 ILE A N 1
ATOM 2320 C CA . ILE A 1 320 ? -30.010 -22.411 17.875 1.00 97.94 320 ILE A CA 1
ATOM 2321 C C . ILE A 1 320 ? -31.438 -22.818 17.533 1.00 97.94 320 ILE A C 1
ATOM 2323 O O . ILE A 1 320 ? -32.144 -22.079 16.842 1.00 97.94 320 ILE A O 1
ATOM 2327 N N . ASP A 1 321 ? -31.871 -23.944 18.086 1.00 98.06 321 ASP A N 1
ATOM 2328 C CA . ASP A 1 321 ? -33.238 -24.437 17.966 1.00 98.06 321 ASP A CA 1
ATOM 2329 C C . ASP A 1 321 ? -34.039 -24.126 19.236 1.00 98.06 321 ASP A C 1
ATOM 2331 O O . ASP A 1 321 ? -33.698 -24.537 20.351 1.00 98.06 321 ASP A O 1
ATOM 2335 N N . VAL A 1 322 ? -35.137 -23.385 19.085 1.00 98.00 322 VAL A N 1
ATOM 2336 C CA . VAL A 1 322 ? -35.992 -22.949 20.196 1.00 98.00 322 VAL A CA 1
ATOM 2337 C C . VAL A 1 322 ? -37.383 -23.558 20.052 1.00 98.00 322 VAL A C 1
ATOM 2339 O O . VAL A 1 322 ? -38.075 -23.329 19.066 1.00 98.00 322 VAL A O 1
ATOM 2342 N N . GLY A 1 323 ? -37.829 -24.307 21.058 1.00 97.31 323 GLY A N 1
ATOM 2343 C CA . GLY A 1 323 ? -39.188 -24.834 21.119 1.00 97.31 323 GLY A CA 1
ATOM 2344 C C . GLY A 1 323 ? -40.189 -23.721 21.415 1.00 97.31 323 GLY A C 1
ATOM 2345 O O . GLY A 1 323 ? -40.079 -23.039 22.442 1.00 97.31 323 GLY A O 1
ATOM 2346 N N . VAL A 1 324 ? -41.169 -23.533 20.529 1.00 97.88 324 VAL A N 1
ATOM 2347 C CA . VAL A 1 324 ? -42.141 -22.433 20.602 1.00 97.88 324 VAL A CA 1
ATOM 2348 C C . VAL A 1 324 ? -43.565 -22.845 20.199 1.00 97.88 324 VAL A C 1
ATOM 2350 O O . VAL A 1 324 ? -43.775 -23.812 19.470 1.00 97.88 324 VAL A O 1
ATOM 2353 N N . THR A 1 325 ? -44.568 -22.112 20.679 1.00 96.81 325 THR A N 1
ATOM 2354 C CA . THR A 1 325 ? -45.965 -22.159 20.211 1.00 96.81 325 THR A CA 1
ATOM 2355 C C . THR A 1 325 ? -46.131 -21.317 18.946 1.00 96.81 325 THR A C 1
ATOM 2357 O O . THR A 1 325 ? -45.366 -20.385 18.732 1.00 96.81 325 THR A O 1
ATOM 2360 N N . SER A 1 326 ? -47.129 -21.585 18.101 1.00 95.19 326 SER A N 1
ATOM 2361 C CA . SER A 1 326 ? -47.337 -20.844 16.843 1.00 95.19 326 SER A CA 1
ATOM 2362 C C . SER A 1 326 ? -47.648 -19.344 17.021 1.00 95.19 326 SER A C 1
ATOM 2364 O O . SER A 1 326 ? -47.512 -18.578 16.069 1.00 95.19 326 SER A O 1
ATOM 2366 N N . ASP A 1 327 ? -48.002 -18.902 18.232 1.00 96.25 327 ASP A N 1
ATOM 2367 C CA . ASP A 1 327 ? -48.238 -17.505 18.628 1.00 96.25 327 ASP A CA 1
ATOM 2368 C C . ASP A 1 327 ? -47.019 -16.841 19.315 1.00 96.25 327 ASP A C 1
ATOM 2370 O O . ASP A 1 327 ? -47.162 -15.891 20.094 1.00 96.25 327 ASP A O 1
ATOM 2374 N N . TYR A 1 328 ? -45.800 -17.336 19.063 1.00 97.50 328 TYR A N 1
ATOM 2375 C CA . TYR A 1 328 ? -44.592 -16.832 19.721 1.00 97.50 328 TYR A CA 1
ATOM 2376 C C . TYR A 1 328 ? -44.235 -15.385 19.364 1.00 97.50 328 TYR A C 1
ATOM 2378 O O . TYR A 1 328 ? -44.546 -14.859 18.297 1.00 97.50 328 TYR A O 1
ATOM 2386 N N . GLY A 1 329 ? -43.468 -14.758 20.257 1.00 97.31 329 GLY A N 1
ATOM 2387 C CA . GLY A 1 329 ? -42.756 -13.510 19.985 1.00 97.31 329 GLY A CA 1
ATOM 2388 C C . GLY A 1 329 ? -41.362 -13.581 20.587 1.00 97.31 329 GLY A C 1
ATOM 2389 O O . GLY A 1 329 ? -41.209 -13.388 21.797 1.00 97.31 329 GLY A O 1
ATOM 2390 N N . ILE A 1 330 ? -40.358 -13.867 19.757 1.00 98.00 330 ILE A N 1
ATOM 2391 C CA . ILE A 1 330 ? -38.975 -14.124 20.172 1.00 98.00 330 ILE A CA 1
ATOM 2392 C C . ILE A 1 330 ? -38.077 -12.956 19.770 1.00 98.00 330 ILE A C 1
ATOM 2394 O O . ILE A 1 330 ? -38.243 -12.331 18.727 1.00 98.00 330 ILE A O 1
ATOM 2398 N N . ARG A 1 331 ? -37.126 -12.632 20.645 1.00 97.25 331 ARG A N 1
ATOM 2399 C CA . ARG A 1 331 ? -36.125 -11.581 20.474 1.00 97.25 331 ARG A CA 1
ATOM 2400 C C . ARG A 1 331 ? -34.760 -12.113 20.861 1.00 97.25 331 ARG A C 1
ATOM 2402 O O . ARG A 1 331 ? -34.612 -12.701 21.934 1.00 97.25 331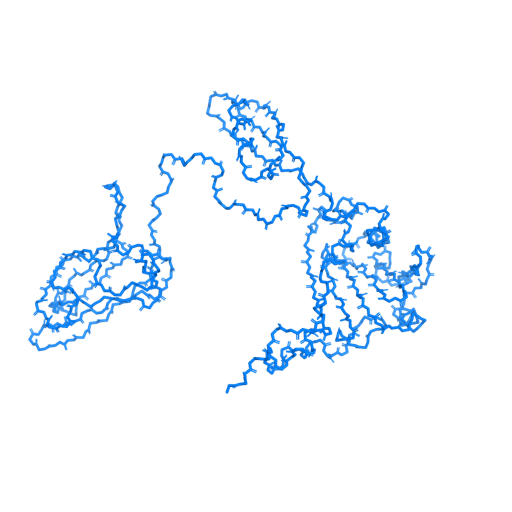 ARG A O 1
ATOM 2409 N N . ILE A 1 332 ? -33.767 -11.830 20.032 1.00 97.12 332 ILE A N 1
ATOM 2410 C CA . ILE A 1 332 ? -32.366 -12.062 20.359 1.00 97.12 332 ILE A CA 1
ATOM 2411 C C . ILE A 1 332 ? -31.787 -10.773 20.918 1.00 97.12 332 ILE A C 1
ATOM 2413 O O . ILE A 1 332 ? -31.845 -9.720 20.284 1.00 97.12 332 ILE A O 1
ATOM 2417 N N . VAL A 1 333 ? -31.274 -10.849 22.140 1.00 95.44 333 VAL A N 1
ATOM 2418 C CA . VAL A 1 333 ? -30.770 -9.705 22.895 1.00 95.44 333 VAL A CA 1
ATOM 2419 C C . VAL A 1 333 ? -29.312 -9.932 23.230 1.00 95.44 333 VAL A C 1
ATOM 2421 O O . VAL A 1 333 ? -28.958 -10.972 23.770 1.00 95.44 333 VAL A O 1
ATOM 2424 N N . TRP A 1 334 ? -28.482 -8.942 22.949 1.00 93.38 334 TRP A N 1
ATOM 2425 C CA . TRP A 1 334 ? -27.106 -8.907 23.410 1.00 93.38 334 TRP A CA 1
ATOM 2426 C C . TRP A 1 334 ? -26.981 -8.056 24.667 1.00 93.38 334 TRP A C 1
ATOM 2428 O O . TRP A 1 334 ? -27.646 -7.021 24.771 1.00 93.38 334 TRP A O 1
ATOM 2438 N N . GLU A 1 335 ? -26.127 -8.475 25.599 1.00 90.19 335 GLU A N 1
ATOM 2439 C CA . GLU A 1 335 ? -25.838 -7.751 26.837 1.00 90.19 335 GLU A CA 1
ATOM 2440 C C . GLU A 1 335 ? -24.335 -7.555 27.045 1.00 90.19 335 GLU A C 1
ATOM 2442 O O . GLU A 1 335 ? -23.532 -8.483 26.934 1.00 90.19 335 GLU A O 1
ATOM 2447 N N . ALA A 1 336 ? -23.958 -6.334 27.415 1.00 81.19 336 ALA A N 1
ATOM 2448 C CA . ALA A 1 336 ? -22.642 -6.037 27.949 1.00 81.19 336 ALA A CA 1
ATOM 2449 C C . ALA A 1 336 ? -22.468 -6.773 29.285 1.00 81.19 336 ALA A C 1
ATOM 2451 O O . ALA A 1 336 ? -23.303 -6.630 30.179 1.00 81.19 336 ALA A O 1
ATOM 2452 N N . GLY A 1 337 ? -21.376 -7.528 29.448 1.00 68.88 337 GLY A N 1
ATOM 2453 C CA . GLY A 1 337 ? -21.126 -8.350 30.644 1.00 68.88 337 GLY A CA 1
ATOM 2454 C C . GLY A 1 337 ? -21.172 -7.595 31.986 1.00 68.88 337 GLY A C 1
ATOM 2455 O O . GLY A 1 337 ? -21.383 -8.219 33.022 1.00 68.88 337 GLY A O 1
ATOM 2456 N N . GLU A 1 338 ? -21.044 -6.263 31.973 1.00 61.06 338 GLU A N 1
ATOM 2457 C CA . GLU A 1 338 ? -21.196 -5.379 33.135 1.00 61.06 338 GLU A CA 1
ATOM 2458 C C . GLU A 1 338 ? -22.366 -4.386 32.951 1.00 61.06 338 GLU A C 1
ATOM 2460 O O . GLU A 1 338 ? -22.210 -3.172 32.983 1.00 61.06 338 GLU A O 1
ATOM 2465 N N . GLY A 1 339 ? -23.574 -4.912 32.741 1.00 53.56 339 GLY A N 1
ATOM 2466 C CA . GLY A 1 339 ? -24.822 -4.368 33.301 1.00 53.56 339 GLY A CA 1
ATOM 2467 C C . GLY A 1 339 ? -25.462 -3.102 32.711 1.00 53.56 339 GLY A C 1
ATOM 2468 O O . GLY A 1 339 ? -26.646 -2.902 32.975 1.00 53.56 339 GLY A O 1
ATOM 2469 N N . ASP A 1 340 ? -24.774 -2.287 31.907 1.00 58.94 340 ASP A N 1
ATOM 2470 C CA . ASP A 1 340 ? -25.312 -0.969 31.502 1.00 58.94 340 ASP A CA 1
ATOM 2471 C C . ASP A 1 340 ? -25.674 -0.821 30.010 1.00 58.94 340 ASP A C 1
ATOM 2473 O O . ASP A 1 340 ? -26.262 0.191 29.620 1.00 58.94 340 ASP A O 1
ATOM 2477 N N . ALA A 1 341 ? -25.412 -1.827 29.167 1.00 72.94 341 ALA A N 1
ATOM 2478 C CA . ALA A 1 341 ? -25.818 -1.806 27.759 1.00 72.94 341 ALA A CA 1
ATOM 2479 C C . ALA A 1 341 ? -26.433 -3.140 27.315 1.00 72.94 341 ALA A C 1
ATOM 2481 O O . ALA A 1 341 ? -25.844 -4.205 27.489 1.00 72.94 341 ALA A O 1
ATOM 2482 N N . ALA A 1 342 ? -27.621 -3.071 26.715 1.00 85.50 342 ALA A N 1
ATOM 2483 C CA . ALA A 1 342 ? -28.274 -4.196 26.062 1.00 85.50 342 ALA A CA 1
ATOM 2484 C C . ALA A 1 342 ? -28.948 -3.726 24.772 1.00 85.50 342 ALA A C 1
ATOM 2486 O O . ALA A 1 342 ? -29.474 -2.612 24.706 1.00 85.50 342 ALA A O 1
ATOM 2487 N N . ALA A 1 343 ? -28.965 -4.582 23.758 1.00 90.00 343 ALA A N 1
ATOM 2488 C CA . ALA A 1 343 ? -29.570 -4.281 22.468 1.00 90.00 343 ALA A CA 1
ATOM 2489 C C . ALA A 1 343 ? -30.328 -5.491 21.930 1.00 90.00 343 ALA A C 1
ATOM 2491 O O . ALA A 1 343 ? -29.892 -6.628 22.083 1.00 90.00 343 ALA A O 1
ATOM 2492 N N . THR A 1 344 ? -31.475 -5.248 21.296 1.00 93.88 344 THR A N 1
ATOM 2493 C CA . THR A 1 344 ? -32.162 -6.293 20.524 1.00 93.88 344 THR A CA 1
ATOM 2494 C C . THR A 1 344 ? -31.486 -6.380 19.162 1.00 93.88 344 THR A C 1
ATOM 2496 O O . THR A 1 344 ? -31.487 -5.395 18.430 1.00 93.88 344 THR A O 1
ATOM 2499 N N . LEU A 1 345 ? -30.885 -7.530 18.863 1.00 93.62 345 LEU A N 1
ATOM 2500 C CA . LEU A 1 345 ? -30.201 -7.801 17.599 1.00 93.62 345 LEU A CA 1
ATOM 2501 C C . LEU A 1 345 ? -31.209 -8.120 16.495 1.00 93.62 345 LEU A C 1
ATOM 2503 O O . LEU A 1 345 ? -31.110 -7.599 15.391 1.00 93.62 345 LEU A O 1
ATOM 2507 N N . ALA A 1 346 ? -32.207 -8.944 16.817 1.00 95.50 346 ALA A N 1
ATOM 2508 C CA . ALA A 1 346 ? -33.299 -9.279 15.916 1.00 95.50 346 ALA A CA 1
ATOM 2509 C C . ALA A 1 346 ? -34.542 -9.719 16.696 1.00 95.50 346 ALA A C 1
ATOM 2511 O O . ALA A 1 346 ? -34.466 -10.079 17.877 1.00 95.50 346 ALA A O 1
ATOM 2512 N N . GLU A 1 347 ? -35.687 -9.698 16.025 1.00 96.75 347 GLU A N 1
ATOM 2513 C CA . GLU A 1 347 ? -36.959 -10.162 16.560 1.00 96.75 347 GLU A CA 1
ATOM 2514 C C . GLU A 1 347 ? -37.789 -10.843 15.480 1.00 96.75 347 GLU A C 1
ATOM 2516 O O . GLU A 1 347 ? -37.719 -10.457 14.315 1.00 96.75 347 GLU A O 1
ATOM 2521 N N . ASP A 1 348 ? -38.590 -11.821 15.890 1.00 98.06 348 ASP A N 1
ATOM 2522 C CA . ASP A 1 348 ? -39.512 -12.532 15.016 1.00 98.06 348 ASP A CA 1
ATOM 2523 C C . ASP A 1 348 ? -40.794 -12.933 15.760 1.00 98.06 348 ASP A C 1
ATOM 2525 O O . ASP A 1 348 ? -40.840 -12.982 17.000 1.00 98.06 348 ASP A O 1
ATOM 2529 N N . ARG A 1 349 ? -41.863 -13.175 14.998 1.00 97.06 349 ARG A N 1
ATOM 2530 C CA . ARG A 1 349 ? -43.174 -13.567 15.520 1.00 97.06 349 ARG A CA 1
ATOM 2531 C C . ARG A 1 349 ? -43.713 -14.770 14.770 1.00 97.06 349 ARG A C 1
ATOM 2533 O O . ARG A 1 349 ? -43.610 -14.837 13.549 1.00 97.06 349 ARG A O 1
ATOM 2540 N N . GLY A 1 350 ? -44.341 -15.665 15.521 1.00 93.12 350 GLY A N 1
ATOM 2541 C CA . GLY A 1 350 ? -44.933 -16.872 14.976 1.00 93.12 350 GLY A CA 1
ATOM 2542 C C . GLY A 1 350 ? -46.097 -16.586 14.027 1.00 93.12 350 GLY A C 1
ATOM 2543 O O . GLY A 1 350 ? -46.666 -15.490 14.035 1.00 93.12 350 GLY A O 1
ATOM 2544 N N . PRO A 1 351 ? -46.472 -17.573 13.198 1.00 92.44 351 PRO A N 1
ATOM 2545 C CA . PRO A 1 351 ? -47.502 -17.413 12.172 1.00 92.44 351 PRO A CA 1
ATOM 2546 C C . PRO A 1 351 ? -48.888 -17.021 12.714 1.00 92.44 351 PRO A C 1
ATOM 2548 O O . PRO A 1 351 ? -49.674 -16.437 11.966 1.00 92.44 351 PRO A O 1
ATOM 2551 N N . ASP A 1 352 ? -49.178 -17.304 13.989 1.00 91.69 352 ASP A N 1
ATOM 2552 C CA . ASP A 1 352 ? -50.465 -17.020 14.640 1.00 91.69 352 ASP A CA 1
ATOM 2553 C C . ASP A 1 352 ? -50.423 -15.828 15.628 1.00 91.69 352 ASP A C 1
ATOM 2555 O O . ASP A 1 352 ? -51.402 -15.592 16.343 1.00 91.69 352 ASP A O 1
ATOM 2559 N N . ALA A 1 353 ? -49.308 -15.085 15.690 1.00 82.88 353 ALA A N 1
ATOM 2560 C CA . ALA A 1 353 ? -49.055 -14.003 16.656 1.00 82.88 353 ALA A CA 1
ATOM 2561 C C . ALA A 1 353 ? -49.585 -12.607 16.254 1.00 82.88 353 ALA A C 1
ATOM 2563 O O . ALA A 1 353 ? -49.618 -12.263 15.049 1.00 82.88 353 ALA A O 1
#

Mean predicted aligned error: 16.27 Å

Foldseek 3Di:
DDDDDDPDDDDDLPCVLVLLLAFACVLFPCCVPQPKDKDKDQLLVCVVCVVVVDPPPNVQQQCQDLQAQDRGNNQFRMWMDISNFKIKTFGQGDQVRSQVSVVVVQWDFDDDAPQWGKIFHDPPDQLRQAWIKTTHNGMIMTGHDPDSPDNDGCVSVNNSSVCSNVVNHHTLQQFWDKDKDKDFAPQWDDQVVVQVLVCPFCQQVNFRWDWDGDGRMIMTIDTDRNNSCPDDPPPDSDDPDVPPDPDDWQWDKDWDWDDDPDQKTKIKIFTQDGDKAAQQQKKKDWDFFDDDPPFLERHITTDRWDQPDPRRIRGGGTIGITIGGQAIKIWIKGDDPPDDDMDTNDIDGGPND

pLDDT: mean 85.5, std 14.08, range [32.5, 98.56]

Secondary structure (DSSP, 8-state):
-PPPPPS-S-----GGGGGGG-B-GGGSTTHHHH---EEEE-HHHHHHTHHHH-TTTTTTTSSB-SSTT-SBGGGEEEEEEETTTEEEEEE---HHHHHHHHHHTTEEEEEEETTEEEEEE-TTSTTGGG-EEEE-SSEEEEE--SSTT----SHHHHHHHHHHHTTSS-BTTT---EEEEEEE-TTS--HHHHHHHHHH-GGGTTPPPEEEEETTEEEEEEE--GGG------S-SSSPPTT---PPP-EEEEEEEEEETTTEEEEEEEEEEES-EEGGGEEEEEEEE---TT-SBSSSEE--S---STTSEE-TT-EEEEEEEEEEEEEEEEE-TTSS-EEEEEEEE-TT-

Solvent-accessible surface area (backbone atoms only — not comparable to full-atom values): 19516 Å² total; per-residue (Å²): 131,86,78,80,77,77,96,74,93,70,88,69,82,71,67,75,65,57,51,36,46,34,35,22,66,87,62,32,88,60,28,89,82,65,37,83,51,74,50,75,48,42,37,30,58,50,48,75,44,24,87,80,67,42,92,71,68,40,53,80,33,68,34,81,47,96,48,63,52,39,67,24,46,35,61,18,61,32,43,35,39,30,50,84,30,36,36,38,36,32,35,88,42,57,47,70,57,20,53,50,45,36,38,77,72,42,28,42,81,77,49,77,55,98,80,20,42,30,29,31,41,41,84,90,42,92,63,18,71,15,29,19,34,34,44,31,80,41,36,40,42,40,20,49,64,88,47,97,83,55,76,58,60,19,51,64,42,44,50,34,30,51,26,10,54,72,67,73,45,63,20,36,44,67,30,58,50,71,47,73,51,75,49,79,39,95,81,54,39,58,42,64,65,47,40,56,53,42,55,74,32,70,88,41,73,83,32,81,48,49,63,48,73,57,77,34,31,17,34,33,34,30,69,40,43,45,65,73,61,86,72,79,76,85,64,74,88,64,80,78,56,93,88,66,82,84,77,78,63,60,52,41,74,47,80,47,78,46,80,46,82,90,61,25,26,43,35,39,41,33,30,74,35,68,50,65,41,57,30,90,36,30,26,42,38,72,48,40,57,27,92,48,94,89,39,63,30,50,61,71,42,62,57,67,42,58,46,82,38,97,86,39,23,29,41,65,75,23,36,33,34,32,12,22,31,38,54,14,39,42,32,38,32,38,45,46,96,79,81,82,50,72,46,76,65,49,73,52,65,31,94,70,89

Sequence (353 aa):
TPTAAPPGDRPATDLSGFSEWLPAPSAVEFVPETGYASLGIAPAQLVERGDALGDGATDSLTRETAVPGIDTLADATVALRFARSAQVYEADFDRATAESEFEDLGFSPVDTYRGYTIVTPGSDTAGSSTRAAAVGDGSIVIVGRYSSEEKIDKRPATEAVIDAKTGNAERYADATPRVRASAAFAEGADGAALADWASDAESFHGREPSTTVDGRVATAAALVPTGEIAEFPSEYPGPPIPGEDVSVPQINLEFEYEESADGQGILTITHQGGDAAAADRVFVRGSGFAEIEGADRTAAGPWQGSASGDDGELFAGDFIDVGVTSDYGIRIVWEAGEGDAAATLAEDRGPDA

Radius of gyration: 30.86 Å; Cα contacts (8 Å, |Δi|>4): 735; chains: 1; bounding box: 76×60×66 Å